Protein AF-A0A6F9AD79-F1 (afdb_monomer_lite)

Structure (mmCIF, N/CA/C/O backbone):
data_AF-A0A6F9AD79-F1
#
_entry.id   AF-A0A6F9AD79-F1
#
loop_
_atom_site.group_PDB
_atom_site.id
_atom_site.type_symbol
_atom_site.label_atom_id
_atom_site.label_alt_id
_atom_site.label_comp_id
_atom_site.label_asym_id
_atom_site.label_entity_id
_atom_site.label_seq_id
_atom_site.pdbx_PDB_ins_code
_atom_site.Cartn_x
_atom_site.Cartn_y
_atom_site.Cartn_z
_atom_site.occupancy
_atom_site.B_iso_or_equiv
_atom_site.auth_seq_id
_atom_site.auth_comp_id
_atom_site.auth_asym_id
_atom_site.auth_atom_id
_atom_sit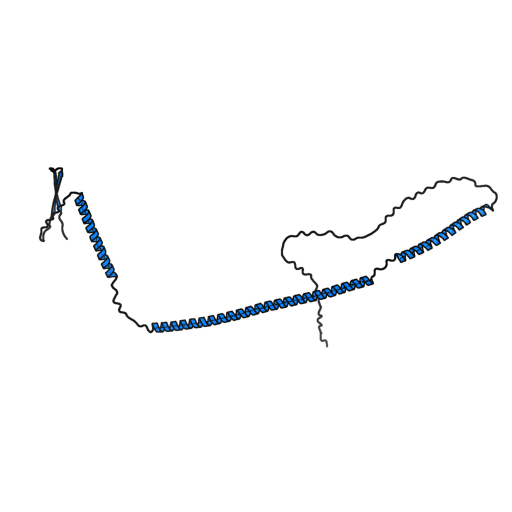e.pdbx_PDB_model_num
ATOM 1 N N . MET A 1 1 ? -39.766 -4.642 -48.493 1.00 48.41 1 MET A N 1
ATOM 2 C CA . MET A 1 1 ? -38.335 -4.419 -48.792 1.00 48.41 1 MET A CA 1
ATOM 3 C C . MET A 1 1 ? -37.871 -3.183 -48.039 1.00 48.41 1 MET A C 1
ATOM 5 O O . MET A 1 1 ? -38.679 -2.282 -47.878 1.00 48.41 1 MET A O 1
ATOM 9 N N . ALA A 1 2 ? -36.601 -3.185 -47.617 1.00 43.50 2 ALA A N 1
ATOM 10 C CA . ALA A 1 2 ? -35.871 -2.170 -46.842 1.00 43.50 2 ALA A CA 1
ATOM 11 C C . ALA A 1 2 ? -36.015 -2.234 -45.305 1.00 43.50 2 ALA A C 1
ATOM 13 O O . ALA A 1 2 ? -36.714 -1.447 -44.677 1.00 43.50 2 ALA A O 1
ATOM 14 N N . SER A 1 3 ? -35.269 -3.167 -44.706 1.00 41.94 3 SER A N 1
ATOM 15 C CA . SER A 1 3 ? -34.904 -3.169 -43.286 1.00 41.94 3 SER A CA 1
ATOM 16 C C . SER A 1 3 ? -33.674 -2.275 -43.093 1.00 41.94 3 SER A C 1
ATOM 18 O O . SER A 1 3 ? -32.632 -2.516 -43.701 1.00 41.94 3 SER A O 1
ATOM 20 N N . THR A 1 4 ? -33.772 -1.243 -42.259 1.00 49.06 4 THR A N 1
ATOM 21 C CA . THR A 1 4 ? -32.660 -0.342 -41.928 1.00 49.06 4 THR A CA 1
ATOM 22 C C . THR A 1 4 ? -31.778 -0.965 -40.844 1.00 49.06 4 THR A C 1
ATOM 24 O O . THR A 1 4 ? -32.112 -0.914 -39.660 1.00 49.06 4 THR A O 1
ATOM 27 N N . PHE A 1 5 ? -30.644 -1.551 -41.233 1.00 43.44 5 PHE A N 1
ATOM 28 C CA . PHE A 1 5 ? -29.573 -1.928 -40.308 1.00 43.44 5 PHE A CA 1
ATOM 29 C C . PHE A 1 5 ? -28.669 -0.715 -40.056 1.00 43.44 5 PHE A C 1
ATOM 31 O O . PHE A 1 5 ? -27.934 -0.279 -40.938 1.00 43.44 5 PHE A O 1
ATOM 38 N N . SER A 1 6 ? -28.734 -0.161 -38.844 1.00 45.03 6 SER A N 1
ATOM 39 C CA . SER A 1 6 ? -27.817 0.877 -38.368 1.00 45.03 6 SER A CA 1
ATOM 40 C C . SER A 1 6 ? -26.595 0.213 -37.730 1.00 45.03 6 SER A C 1
ATOM 42 O O . SER A 1 6 ? -26.685 -0.374 -36.651 1.00 45.03 6 SER A O 1
ATOM 44 N N . LEU A 1 7 ? -25.452 0.267 -38.416 1.00 42.72 7 LEU A N 1
ATOM 45 C CA . LEU A 1 7 ? -24.164 -0.170 -37.881 1.00 42.72 7 LEU A CA 1
ATOM 46 C C . LEU A 1 7 ? -23.561 0.966 -37.051 1.00 42.72 7 LEU A C 1
ATOM 48 O O . LEU A 1 7 ? -23.076 1.968 -37.571 1.00 42.72 7 LEU A O 1
ATOM 52 N N . ARG A 1 8 ? -23.597 0.798 -35.730 1.00 40.56 8 ARG A N 1
ATOM 53 C CA . ARG A 1 8 ? -22.952 1.685 -34.761 1.00 40.56 8 ARG A CA 1
ATOM 54 C C . ARG A 1 8 ? -21.439 1.452 -34.807 1.00 40.56 8 ARG A C 1
ATOM 56 O O . ARG A 1 8 ? -20.938 0.487 -34.239 1.00 40.56 8 ARG A O 1
ATOM 63 N N . SER A 1 9 ? -20.709 2.328 -35.492 1.00 41.72 9 SER A N 1
ATOM 64 C CA . SER A 1 9 ? -19.244 2.327 -35.519 1.00 41.72 9 SER A CA 1
ATOM 65 C C . SER A 1 9 ? -18.678 2.623 -34.124 1.00 41.72 9 SER A C 1
ATOM 67 O O . SER A 1 9 ? -18.858 3.722 -33.593 1.00 41.72 9 SER A O 1
ATOM 69 N N . TYR A 1 10 ? -17.973 1.661 -33.530 1.00 40.00 10 TYR A N 1
ATOM 70 C CA . TYR A 1 10 ? -17.146 1.887 -32.346 1.00 40.00 10 TYR A CA 1
ATOM 71 C C . TYR A 1 10 ? -15.846 2.577 -32.780 1.00 40.00 10 TYR A C 1
ATOM 73 O O . TYR A 1 10 ? -14.944 1.949 -33.328 1.00 40.00 10 TYR A O 1
ATOM 81 N N . SER A 1 11 ? -15.749 3.887 -32.548 1.00 40.22 11 SER A N 1
ATOM 82 C CA . SER A 1 11 ? -14.485 4.615 -32.662 1.00 40.22 11 SER A CA 1
ATOM 83 C C . SER A 1 11 ? -13.632 4.292 -31.435 1.00 40.22 11 SER A C 1
ATOM 85 O O . SER A 1 11 ? -13.901 4.786 -30.340 1.00 40.22 11 SER A O 1
ATOM 87 N N . VAL A 1 12 ? -12.594 3.475 -31.611 1.00 42.59 12 VAL A N 1
ATOM 88 C CA . VAL A 1 12 ? -11.545 3.268 -30.606 1.00 42.59 12 VAL A CA 1
ATOM 89 C C . VAL A 1 12 ? -10.750 4.571 -30.495 1.00 42.59 12 VAL A C 1
ATOM 91 O O . VAL A 1 12 ? -9.946 4.898 -31.362 1.00 42.59 12 VAL A O 1
ATOM 94 N N . ARG A 1 13 ? -11.022 5.369 -29.458 1.00 43.34 13 ARG A N 1
ATOM 95 C CA . ARG A 1 13 ? -10.165 6.501 -29.087 1.00 43.34 13 ARG A CA 1
ATOM 96 C C . ARG A 1 13 ? -8.962 5.964 -28.319 1.00 43.34 13 ARG A C 1
ATOM 98 O O . ARG A 1 13 ? -9.119 5.316 -27.289 1.00 43.34 13 ARG A O 1
ATOM 105 N N . HIS A 1 14 ? -7.772 6.252 -28.830 1.00 43.19 14 HIS A N 1
ATOM 106 C CA . HIS A 1 14 ? -6.501 6.046 -28.143 1.00 43.19 14 HIS A CA 1
ATOM 107 C C . HIS A 1 14 ? -6.461 6.859 -26.833 1.00 43.19 14 HIS A C 1
ATOM 109 O O . HIS A 1 14 ? -6.887 8.018 -26.842 1.00 43.19 14 HIS A O 1
ATOM 115 N N . PRO A 1 15 ? -5.938 6.321 -25.718 1.00 43.50 15 PRO A N 1
ATOM 116 C CA . PRO A 1 15 ? -5.631 7.140 -24.556 1.00 43.50 15 PRO A CA 1
ATOM 117 C C . PRO A 1 15 ? -4.367 7.966 -24.830 1.00 43.50 15 PRO A C 1
ATOM 119 O O . PRO A 1 15 ? -3.263 7.434 -24.952 1.00 43.50 15 PRO A O 1
ATOM 122 N N . SER A 1 16 ? -4.544 9.283 -24.931 1.00 36.66 16 SER A N 1
ATOM 123 C CA . SER A 1 16 ? -3.459 10.263 -24.893 1.00 36.66 16 SER A CA 1
ATOM 124 C C . SER A 1 16 ? -2.748 10.198 -23.541 1.00 36.66 16 SER A C 1
ATOM 126 O O . SER A 1 16 ? -3.375 10.326 -22.490 1.00 36.66 16 SER A O 1
ATOM 128 N N . PHE A 1 17 ? -1.430 10.019 -23.571 1.00 39.62 17 PHE A N 1
ATOM 129 C CA . PHE A 1 17 ? -0.568 10.085 -22.395 1.00 39.62 17 PHE A CA 1
ATOM 130 C C . PHE A 1 17 ? -0.403 11.557 -21.983 1.00 39.62 17 PHE A C 1
ATOM 132 O O . PHE A 1 17 ? 0.465 12.265 -22.488 1.00 39.62 17 PHE A O 1
ATOM 139 N N . SER A 1 18 ? -1.261 12.038 -21.085 1.00 39.53 18 SER A N 1
ATOM 140 C CA . SER A 1 18 ? -1.039 13.308 -20.390 1.00 39.53 18 SER A CA 1
ATOM 141 C C . SER A 1 18 ? -0.167 13.046 -19.166 1.00 39.53 18 SER A C 1
ATOM 143 O O . SER A 1 18 ? -0.555 12.323 -18.251 1.00 39.53 18 SER A O 1
ATOM 145 N N . SER A 1 19 ? 1.025 13.636 -19.153 1.00 40.22 19 SER A N 1
ATOM 146 C CA . SER A 1 19 ? 1.940 13.651 -18.015 1.00 40.22 19 SER A CA 1
ATOM 147 C C . SER A 1 19 ? 1.293 14.358 -16.817 1.00 40.22 19 SER A C 1
ATOM 149 O O . SER A 1 19 ? 1.270 15.588 -16.758 1.00 40.22 19 SER A O 1
ATOM 151 N N . MET A 1 20 ? 0.768 13.596 -15.854 1.00 38.06 20 MET A N 1
ATOM 152 C CA . MET A 1 20 ? 0.421 14.133 -14.539 1.00 38.06 20 MET A CA 1
ATOM 153 C C . MET A 1 20 ? 1.690 14.278 -13.702 1.00 38.06 20 MET A C 1
ATOM 155 O O . MET A 1 20 ? 2.257 13.306 -13.206 1.00 38.06 20 MET A O 1
ATOM 159 N N . SER A 1 21 ? 2.129 15.520 -13.540 1.00 36.41 21 SER A N 1
ATOM 160 C CA . SER A 1 21 ? 3.167 15.898 -12.589 1.00 36.41 21 SER A CA 1
ATOM 161 C C . SER A 1 21 ? 2.590 15.867 -11.173 1.00 36.41 21 SER A C 1
ATOM 163 O O . SER A 1 21 ? 1.855 16.767 -10.771 1.00 36.41 21 SER A O 1
ATOM 165 N N . LEU A 1 22 ? 2.943 14.843 -10.399 1.00 41.47 22 LEU A N 1
ATOM 166 C CA . LEU A 1 22 ? 2.788 14.848 -8.946 1.00 41.47 22 LEU A CA 1
ATOM 167 C C . LEU A 1 22 ? 3.850 15.785 -8.360 1.00 41.47 22 LEU A C 1
ATOM 169 O O . LEU A 1 22 ? 5.032 15.442 -8.335 1.00 41.47 22 LEU A O 1
ATOM 173 N N . ARG A 1 23 ? 3.452 16.968 -7.879 1.00 40.84 23 ARG A N 1
ATOM 174 C CA . ARG A 1 23 ? 4.313 17.775 -7.005 1.00 40.84 23 ARG A CA 1
ATOM 175 C C . ARG A 1 23 ? 3.695 17.868 -5.622 1.00 40.84 23 ARG A C 1
ATOM 177 O O . ARG A 1 23 ? 2.705 18.555 -5.399 1.00 40.84 23 ARG A O 1
ATOM 184 N N . ASN A 1 24 ? 4.334 17.129 -4.727 1.00 38.19 24 ASN A N 1
ATOM 185 C CA . ASN A 1 24 ? 4.092 17.098 -3.302 1.00 38.19 24 ASN A CA 1
ATOM 186 C C . ASN A 1 24 ? 4.501 18.432 -2.652 1.00 38.19 24 ASN A C 1
ATOM 188 O O . ASN A 1 24 ? 5.480 19.067 -3.057 1.00 38.19 24 ASN A O 1
ATOM 192 N N . SER A 1 25 ? 3.736 18.828 -1.640 1.00 40.81 25 SER A N 1
ATOM 193 C CA . SER A 1 25 ? 4.007 19.952 -0.749 1.00 40.81 25 SER A CA 1
ATOM 194 C C . SER A 1 25 ? 5.012 19.530 0.322 1.00 40.81 25 SER A C 1
ATOM 196 O O . SER A 1 25 ? 4.741 18.590 1.060 1.00 40.81 25 SER A O 1
ATOM 198 N N . SER A 1 26 ? 6.147 20.225 0.416 1.00 38.84 26 SER A N 1
ATOM 199 C CA . SER A 1 26 ? 6.874 20.485 1.671 1.00 38.84 26 SER A CA 1
ATOM 200 C C . SER A 1 26 ? 8.093 21.357 1.370 1.00 38.84 26 SER A C 1
ATOM 202 O O . SER A 1 26 ? 8.806 21.117 0.397 1.00 38.84 26 SER A O 1
ATOM 204 N N . GLY A 1 27 ? 8.283 22.405 2.169 1.00 38.81 27 GLY A N 1
ATOM 205 C CA . GLY A 1 27 ? 9.193 23.508 1.888 1.00 38.81 27 GLY A CA 1
ATOM 206 C C . GLY A 1 27 ? 10.692 23.274 2.118 1.00 38.81 27 GLY A C 1
ATOM 207 O O . GLY A 1 27 ? 11.206 22.161 2.181 1.00 38.81 27 GLY A O 1
ATOM 208 N N . SER A 1 28 ? 11.354 24.417 2.293 1.00 37.53 28 SER A N 1
ATOM 209 C CA . SER A 1 28 ? 12.791 24.682 2.424 1.00 37.53 28 SER A CA 1
ATOM 210 C C . SER A 1 28 ? 13.525 24.982 1.112 1.00 37.53 28 SER A C 1
ATOM 212 O O . SER A 1 28 ? 13.362 24.332 0.081 1.00 37.53 28 SER A O 1
ATOM 214 N N . GLY A 1 29 ? 14.252 26.099 1.159 1.00 42.56 29 GLY A N 1
ATOM 215 C CA . GLY A 1 29 ? 14.839 26.778 0.019 1.00 42.56 29 GLY A CA 1
ATOM 216 C C . GLY A 1 29 ? 16.046 26.063 -0.573 1.00 42.56 29 GLY A C 1
ATOM 217 O O . GLY A 1 29 ? 16.810 25.387 0.103 1.00 42.56 29 GLY A O 1
ATOM 218 N N . GLY A 1 30 ? 16.241 26.289 -1.867 1.00 37.31 30 GLY A N 1
ATOM 219 C CA . GLY A 1 30 ? 17.378 25.785 -2.617 1.00 37.31 30 GLY A CA 1
ATOM 220 C C . GLY A 1 30 ? 17.516 26.565 -3.915 1.00 37.31 30 GLY A C 1
ATOM 221 O O . GLY A 1 30 ? 16.659 26.509 -4.790 1.00 37.31 30 GLY A O 1
ATOM 222 N N . ARG A 1 31 ? 18.591 27.345 -3.998 1.00 45.22 31 ARG A N 1
ATOM 223 C CA . ARG A 1 31 ? 18.969 28.237 -5.100 1.00 45.22 31 ARG A CA 1
ATOM 224 C C . ARG A 1 31 ? 19.054 27.446 -6.412 1.00 45.22 31 ARG A C 1
ATOM 226 O O . ARG A 1 31 ? 19.894 26.560 -6.530 1.00 45.22 31 ARG A O 1
ATOM 233 N N . SER A 1 32 ? 18.240 27.791 -7.410 1.00 38.09 32 SER A N 1
ATOM 234 C CA . SER A 1 32 ? 18.375 27.243 -8.766 1.00 38.09 32 SER A CA 1
ATOM 235 C C . SER A 1 32 ? 19.216 28.170 -9.635 1.00 38.09 32 SER A C 1
ATOM 237 O O . SER A 1 32 ? 18.787 29.247 -10.042 1.00 38.09 32 SER A O 1
ATOM 239 N N . ARG A 1 33 ? 20.443 27.714 -9.896 1.00 50.09 33 ARG A N 1
ATOM 240 C CA . ARG A 1 33 ? 21.285 28.129 -11.016 1.00 50.09 33 ARG A CA 1
ATOM 241 C C . ARG A 1 33 ? 20.780 27.419 -12.272 1.00 50.09 33 ARG A C 1
ATOM 243 O O . ARG A 1 33 ? 20.669 26.197 -12.285 1.00 50.09 33 ARG A O 1
ATOM 250 N N . SER A 1 34 ? 20.546 28.172 -13.334 1.00 40.88 34 SER A N 1
ATOM 251 C CA . SER A 1 34 ? 20.339 27.656 -14.690 1.00 40.88 34 SER A CA 1
ATOM 252 C C . SER A 1 34 ? 20.526 28.809 -15.670 1.00 40.88 34 SER A C 1
ATOM 254 O O . SER A 1 34 ? 20.084 29.906 -15.363 1.00 40.88 34 SER A O 1
ATOM 256 N N . LYS A 1 35 ? 21.121 28.687 -16.854 1.00 38.06 35 LYS A N 1
ATOM 257 C CA . LYS A 1 35 ? 21.797 27.613 -17.599 1.00 38.06 35 LYS A CA 1
ATOM 258 C C . LYS A 1 35 ? 22.491 28.364 -18.752 1.00 38.06 35 LYS A C 1
ATOM 260 O O . LYS A 1 35 ? 21.851 29.214 -19.362 1.00 38.06 35 LYS A O 1
ATOM 265 N N . ALA A 1 36 ? 23.757 28.081 -19.049 1.00 41.28 36 ALA A N 1
ATOM 266 C CA . ALA A 1 36 ? 24.389 28.544 -20.288 1.00 41.28 36 ALA A CA 1
ATOM 267 C C . ALA A 1 36 ? 24.077 27.535 -21.410 1.00 41.28 36 ALA A C 1
ATOM 269 O O . ALA A 1 36 ? 24.162 26.330 -21.147 1.00 41.28 36 ALA A O 1
ATOM 270 N N . PRO A 1 37 ? 23.696 27.964 -22.625 1.00 51.44 37 PRO A N 1
ATOM 271 C CA . PRO A 1 37 ? 23.530 27.046 -23.739 1.00 51.44 37 PRO A CA 1
ATOM 272 C C . PRO A 1 37 ? 24.888 26.619 -24.307 1.00 51.44 37 PRO A C 1
ATOM 274 O O . PRO A 1 37 ? 25.821 27.408 -24.445 1.00 51.44 37 PRO A O 1
ATOM 277 N N . VAL A 1 38 ? 24.952 25.328 -24.611 1.00 43.00 38 VAL A N 1
ATOM 278 C CA . VAL A 1 38 ? 26.052 24.610 -25.250 1.00 43.00 38 VAL A CA 1
ATOM 279 C C . VAL A 1 38 ? 26.169 24.976 -26.733 1.00 43.00 38 VAL A C 1
ATOM 281 O O . VAL A 1 38 ? 25.175 25.220 -27.416 1.00 43.00 38 VAL A O 1
ATOM 284 N N . SER A 1 39 ? 27.410 25.017 -27.205 1.00 35.41 39 SER A N 1
ATOM 285 C CA . SER A 1 39 ? 27.850 25.331 -28.561 1.00 35.41 39 SER A CA 1
ATOM 286 C C . SER A 1 39 ? 27.406 24.296 -29.601 1.00 35.41 39 SER A C 1
ATOM 288 O O . SER A 1 39 ? 27.477 23.091 -29.372 1.00 35.41 39 SER A O 1
ATOM 290 N N . SER A 1 40 ? 27.040 24.773 -30.794 1.00 40.56 40 SER A N 1
ATOM 291 C CA . SER A 1 40 ? 27.095 23.982 -32.026 1.00 40.56 40 SER A CA 1
ATOM 292 C C . SER A 1 40 ? 28.364 24.365 -32.789 1.00 40.56 40 SER A C 1
ATOM 294 O O . SER A 1 40 ? 28.579 25.518 -33.158 1.00 40.56 40 SER A O 1
ATOM 296 N N . LEU A 1 41 ? 29.249 23.384 -32.964 1.00 39.22 41 LEU A N 1
ATOM 297 C CA . LEU A 1 41 ? 30.418 23.469 -33.829 1.00 39.22 41 LEU A CA 1
ATOM 298 C C . LEU A 1 41 ? 29.948 23.492 -35.286 1.00 39.22 41 LEU A C 1
ATOM 300 O O . LEU A 1 41 ? 29.386 22.517 -35.771 1.00 39.22 41 LEU A O 1
ATOM 304 N N . SER A 1 42 ? 30.198 24.597 -35.982 1.00 35.19 42 SER A N 1
ATOM 305 C CA . SER A 1 42 ? 30.174 24.658 -37.443 1.00 35.19 42 SER A CA 1
ATOM 306 C C . SER A 1 42 ? 31.553 25.107 -37.902 1.00 35.19 42 SER A C 1
ATOM 308 O O . SER A 1 42 ? 31.905 26.281 -37.845 1.00 35.19 42 SER A O 1
ATOM 310 N N . SER A 1 43 ? 32.363 24.137 -38.305 1.00 42.53 43 SER A N 1
ATOM 311 C CA . SER A 1 43 ? 33.625 24.336 -39.007 1.00 42.53 43 SER A CA 1
ATOM 312 C C . SER A 1 43 ? 33.327 24.795 -40.435 1.00 42.53 43 SER A C 1
ATOM 314 O O . SER A 1 43 ? 33.106 23.970 -41.318 1.00 42.53 43 SER A O 1
ATOM 316 N N . ALA A 1 44 ? 33.301 26.109 -40.655 1.00 39.97 44 ALA A N 1
ATOM 317 C CA . ALA A 1 44 ? 33.300 26.708 -41.984 1.00 39.97 44 ALA A CA 1
ATOM 318 C C . ALA A 1 44 ? 34.637 27.432 -42.187 1.00 39.97 44 ALA A C 1
ATOM 320 O O . ALA A 1 44 ? 34.848 28.551 -41.725 1.00 39.97 44 ALA A O 1
ATOM 321 N N . SER A 1 45 ? 35.577 26.748 -42.832 1.00 41.59 45 SER A N 1
ATOM 322 C CA . SER A 1 45 ? 36.872 27.297 -43.223 1.00 41.59 45 SER A CA 1
ATOM 323 C C . SER A 1 45 ? 36.696 28.204 -44.444 1.00 41.59 45 SER A C 1
ATOM 325 O O . SER A 1 45 ? 36.701 27.727 -45.576 1.00 41.59 45 SER A O 1
ATOM 327 N N . THR A 1 46 ? 36.544 29.514 -44.245 1.00 40.56 46 THR A N 1
ATOM 328 C CA . THR A 1 46 ? 36.678 30.497 -45.331 1.00 40.56 46 THR A CA 1
ATOM 329 C C . THR A 1 46 ? 38.149 30.880 -45.470 1.00 40.56 46 THR A C 1
ATOM 331 O O . THR A 1 46 ? 38.673 31.690 -44.706 1.00 40.56 46 THR A O 1
ATOM 334 N N . LEU A 1 47 ? 38.833 30.250 -46.425 1.00 40.75 47 LEU A N 1
ATOM 335 C CA . LEU A 1 47 ? 40.199 30.581 -46.822 1.00 40.75 47 LEU A CA 1
ATOM 336 C C . LEU A 1 47 ? 40.188 31.873 -47.654 1.00 40.75 47 LEU A C 1
ATOM 338 O O . LEU A 1 47 ? 39.879 31.855 -48.844 1.00 40.75 47 LEU A O 1
ATOM 342 N N . SER A 1 48 ? 40.536 32.993 -47.027 1.00 34.16 48 SER A N 1
ATOM 343 C CA . SER A 1 48 ? 40.795 34.265 -47.708 1.00 34.16 48 SER A CA 1
ATOM 344 C C . SER A 1 48 ? 42.244 34.285 -48.203 1.00 34.16 48 SER A C 1
ATOM 346 O O . SER A 1 48 ? 43.158 34.618 -47.454 1.00 34.16 48 SER A O 1
ATOM 348 N N . LEU A 1 49 ? 42.462 33.895 -49.462 1.00 41.12 49 LEU A N 1
ATOM 349 C CA . LEU A 1 49 ? 43.748 34.033 -50.151 1.00 41.12 49 LEU A CA 1
ATOM 350 C C . LEU A 1 49 ? 43.924 35.472 -50.652 1.00 41.12 49 LEU A C 1
ATOM 352 O O . LEU A 1 49 ? 43.186 35.960 -51.507 1.00 41.12 49 LEU A O 1
ATOM 356 N N . THR A 1 50 ? 44.938 36.131 -50.105 1.00 38.22 50 THR A N 1
ATOM 357 C CA . THR A 1 50 ? 45.516 37.397 -50.549 1.00 38.22 50 THR A CA 1
ATOM 358 C C . THR A 1 50 ? 46.015 37.291 -51.996 1.00 38.22 50 THR A C 1
ATOM 360 O O . THR A 1 50 ? 46.843 36.445 -52.328 1.00 38.22 50 THR A O 1
ATOM 363 N N . ARG A 1 51 ? 45.516 38.166 -52.879 1.00 38.88 51 ARG A N 1
ATOM 364 C CA . ARG A 1 51 ? 46.050 38.372 -54.235 1.00 38.88 51 ARG A CA 1
ATOM 365 C C . ARG A 1 51 ? 47.058 39.517 -54.203 1.00 38.88 51 ARG A C 1
ATOM 367 O O . ARG A 1 51 ? 46.674 40.670 -54.034 1.00 38.88 51 ARG A O 1
ATOM 374 N N . SER A 1 52 ? 48.332 39.183 -54.376 1.00 39.66 52 SER A N 1
ATOM 375 C CA . SER A 1 52 ? 49.431 40.139 -54.509 1.00 39.66 52 SER A CA 1
ATOM 376 C C . SER A 1 52 ? 49.710 40.474 -55.978 1.00 39.66 52 SER A C 1
ATOM 378 O O . SER A 1 52 ? 49.902 39.582 -56.796 1.00 39.66 52 SER A O 1
ATOM 380 N N . LEU A 1 53 ? 49.728 41.783 -56.248 1.00 39.38 53 LEU A N 1
ATOM 381 C CA . LEU A 1 53 ? 50.650 42.560 -57.091 1.00 39.38 53 LEU A CA 1
ATOM 382 C C . LEU A 1 53 ? 51.014 42.024 -58.492 1.00 39.38 53 LEU A C 1
ATOM 384 O O . LEU A 1 53 ? 51.885 41.175 -58.657 1.00 39.38 53 LEU A O 1
ATOM 388 N N . SER A 1 54 ? 50.442 42.669 -59.513 1.00 34.97 54 SER A N 1
ATOM 389 C CA . SER A 1 54 ? 51.010 42.728 -60.862 1.00 34.97 54 SER A CA 1
ATOM 390 C C . SER A 1 54 ? 51.993 43.904 -60.926 1.00 34.97 54 SER A C 1
ATOM 392 O O . SER A 1 54 ? 51.590 45.064 -60.875 1.00 34.97 54 SER A O 1
ATOM 394 N N . VAL A 1 55 ? 53.287 43.588 -60.985 1.00 44.50 55 VAL A N 1
ATOM 395 C CA . VAL A 1 55 ? 54.374 44.512 -61.327 1.00 44.50 55 VAL A CA 1
ATOM 396 C C . VAL A 1 55 ? 54.689 44.276 -62.802 1.00 44.50 55 VAL A C 1
ATOM 398 O O . VAL A 1 55 ? 55.327 43.288 -63.156 1.00 44.50 55 VAL A O 1
ATOM 401 N N . GLY A 1 56 ? 54.189 45.150 -63.673 1.00 38.28 56 GLY A N 1
ATOM 402 C CA . GLY A 1 56 ? 54.578 45.201 -65.080 1.00 38.28 56 GLY A CA 1
ATOM 403 C C . GLY A 1 56 ? 55.777 46.128 -65.238 1.00 38.28 56 GLY A C 1
ATOM 404 O O . GLY A 1 56 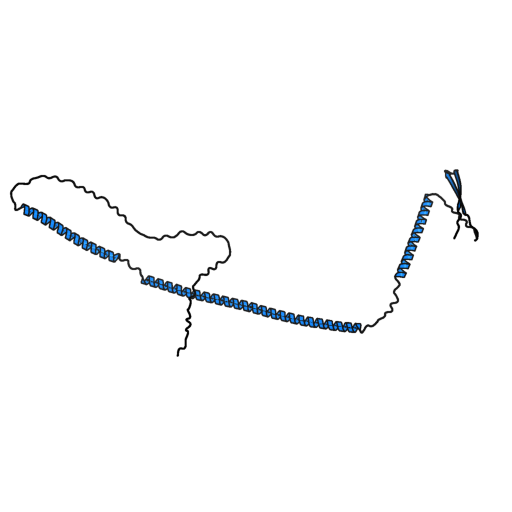? 55.602 47.339 -65.311 1.00 38.28 56 GLY A O 1
ATOM 405 N N . ASN A 1 57 ? 56.980 45.554 -65.257 1.00 40.88 57 ASN A N 1
ATOM 406 C CA . ASN A 1 57 ? 58.242 46.253 -65.491 1.00 40.88 57 ASN A CA 1
ATOM 407 C C . ASN A 1 57 ? 58.926 45.641 -66.725 1.00 40.88 57 ASN A C 1
ATOM 409 O O . ASN A 1 57 ? 59.169 44.437 -66.759 1.00 40.88 57 ASN A O 1
ATOM 413 N N . GLY A 1 58 ? 59.246 46.475 -67.714 1.00 40.75 58 GLY A N 1
ATOM 414 C CA . GLY A 1 58 ? 60.000 46.134 -68.929 1.00 40.75 58 GLY A CA 1
ATOM 415 C C . GLY A 1 58 ? 59.732 47.207 -69.985 1.00 40.75 58 GLY A C 1
ATOM 416 O O . GLY A 1 58 ? 58.741 47.132 -70.695 1.00 40.75 58 GLY A O 1
ATOM 417 N N . LEU A 1 59 ? 60.380 48.374 -69.951 1.00 41.44 59 LEU A N 1
ATOM 418 C CA . LEU A 1 59 ? 61.787 48.655 -70.277 1.00 41.44 59 LEU A CA 1
ATOM 419 C C . LEU A 1 59 ? 62.210 48.161 -71.675 1.00 41.44 59 LEU A C 1
ATOM 421 O O . LEU A 1 59 ? 62.738 47.070 -71.836 1.00 41.44 59 LEU A O 1
ATOM 425 N N . ASN A 1 60 ? 61.966 49.031 -72.658 1.00 44.38 60 ASN A N 1
ATOM 426 C CA . ASN A 1 60 ? 62.914 49.574 -73.639 1.00 44.38 60 ASN A CA 1
ATOM 427 C C . ASN A 1 60 ? 64.087 48.690 -74.103 1.00 44.38 60 ASN A C 1
ATOM 429 O O . ASN A 1 60 ? 65.092 48.575 -73.405 1.00 44.38 60 ASN A O 1
ATOM 433 N N . VAL A 1 61 ? 64.051 48.292 -75.379 1.00 41.88 61 VAL A N 1
ATOM 434 C CA . VAL A 1 61 ? 65.251 48.233 -76.228 1.00 41.88 61 VAL A CA 1
ATOM 435 C C . VAL A 1 61 ? 65.000 49.058 -77.492 1.00 41.88 61 VAL A C 1
ATOM 437 O O . VAL A 1 61 ? 64.243 48.696 -78.387 1.00 41.88 61 VAL A O 1
ATOM 440 N N . LEU A 1 62 ? 65.643 50.221 -77.475 1.00 39.28 62 LEU A N 1
ATOM 441 C CA . LEU A 1 62 ? 66.050 51.080 -78.579 1.00 39.28 62 LEU A CA 1
ATOM 442 C C . LEU A 1 62 ? 66.892 50.286 -79.597 1.00 39.28 62 LEU A C 1
ATOM 444 O O . LEU A 1 62 ? 67.784 49.546 -79.191 1.00 39.28 62 LEU A O 1
ATOM 448 N N . GLY A 1 63 ? 66.670 50.480 -80.900 1.00 40.06 63 GLY A N 1
ATOM 449 C CA . GLY A 1 63 ? 67.491 49.834 -81.930 1.00 40.06 63 GLY A CA 1
ATOM 450 C C . GLY A 1 63 ? 67.110 50.189 -83.364 1.00 40.06 63 GLY A C 1
ATOM 451 O O . GLY A 1 63 ? 66.639 49.349 -84.117 1.00 40.06 63 GLY A O 1
ATOM 452 N N . THR A 1 64 ? 67.315 51.450 -83.730 1.00 41.62 64 THR A N 1
ATOM 453 C CA . THR A 1 64 ? 67.571 51.916 -85.102 1.00 41.62 64 THR A CA 1
ATOM 454 C C . THR A 1 64 ? 68.403 50.930 -85.937 1.00 41.62 64 THR A C 1
ATOM 456 O O . THR A 1 64 ? 69.516 50.627 -85.519 1.00 41.62 64 THR A O 1
ATOM 459 N N . LEU A 1 65 ? 67.942 50.532 -87.132 1.00 39.84 65 LEU A N 1
ATOM 460 C CA . LEU A 1 65 ? 68.655 50.753 -88.406 1.00 39.84 65 LEU A CA 1
ATOM 461 C C . LEU A 1 65 ? 67.907 50.145 -89.613 1.00 39.84 65 LEU A C 1
ATOM 463 O O . LEU A 1 65 ? 67.592 48.963 -89.647 1.00 39.84 65 LEU A O 1
ATOM 467 N N . SER A 1 66 ? 67.757 50.985 -90.634 1.00 43.75 66 SER A N 1
ATOM 468 C CA . SER A 1 66 ? 67.984 50.653 -92.044 1.00 43.75 66 SER A CA 1
ATOM 469 C C . SER A 1 66 ? 67.070 49.638 -92.727 1.00 43.75 66 SER A C 1
ATOM 471 O O . SER A 1 66 ? 67.367 48.458 -92.882 1.00 43.75 66 SER A O 1
ATOM 473 N N . SER A 1 67 ? 66.027 50.201 -93.332 1.00 43.81 67 SER A N 1
ATOM 474 C CA . SER A 1 67 ? 65.674 49.826 -94.697 1.00 43.81 67 SER A CA 1
ATOM 475 C C . SER A 1 67 ? 66.861 50.095 -95.641 1.00 43.81 67 SER A C 1
ATOM 477 O O . SER A 1 67 ? 67.549 51.105 -95.488 1.00 43.81 67 SER A O 1
ATOM 479 N N . LEU A 1 68 ? 67.009 49.219 -96.640 1.00 42.66 68 LEU A N 1
ATOM 480 C CA . LEU A 1 68 ? 67.744 49.395 -97.900 1.00 42.66 68 LEU A CA 1
ATOM 481 C C . LEU A 1 68 ? 69.246 49.035 -97.922 1.00 42.66 68 LEU A C 1
ATOM 483 O O . LEU A 1 68 ? 70.117 49.864 -97.689 1.00 42.66 68 LEU A O 1
ATOM 487 N N . ASN A 1 69 ? 69.514 47.766 -98.258 1.00 43.31 69 ASN A N 1
ATOM 488 C CA . ASN A 1 69 ? 70.479 47.276 -99.264 1.00 43.31 69 ASN A CA 1
ATOM 489 C C . ASN A 1 69 ? 70.423 45.732 -99.187 1.00 43.31 69 ASN A C 1
ATOM 491 O O . ASN A 1 69 ? 70.791 45.152 -98.179 1.00 43.31 69 ASN A O 1
ATOM 495 N N . GLY A 1 70 ? 69.851 44.980 -100.127 1.00 50.81 70 GLY A N 1
ATOM 496 C CA . GLY A 1 70 ? 70.130 45.029 -101.555 1.00 50.81 70 GLY A CA 1
ATOM 497 C C . GLY A 1 70 ? 71.221 44.026 -101.954 1.00 50.81 70 GLY A C 1
ATOM 498 O O . GLY A 1 70 ? 72.140 44.447 -102.634 1.00 50.81 70 GLY A O 1
ATOM 499 N N . MET A 1 71 ? 71.166 42.754 -101.511 1.00 49.56 71 MET A N 1
ATOM 500 C CA . MET A 1 71 ? 71.840 41.601 -102.152 1.00 49.56 71 MET A CA 1
ATOM 501 C C . MET A 1 71 ? 71.463 40.274 -101.442 1.00 49.56 71 MET A C 1
ATOM 503 O O . MET A 1 71 ? 71.753 40.127 -100.260 1.00 49.56 71 MET A O 1
ATOM 507 N N . GLY A 1 72 ? 70.862 39.295 -102.141 1.00 49.53 72 GLY A N 1
ATOM 508 C CA . GLY A 1 72 ? 70.810 37.884 -101.686 1.00 49.53 72 GLY A CA 1
ATOM 509 C C . GLY A 1 72 ? 69.474 37.314 -101.161 1.00 49.53 72 GLY A C 1
ATOM 510 O O . GLY A 1 72 ? 69.449 36.690 -100.103 1.00 49.53 72 GLY A O 1
ATOM 511 N N . VAL A 1 73 ? 68.369 37.462 -101.903 1.00 55.06 73 VAL A N 1
ATOM 512 C CA . VAL A 1 73 ? 67.008 36.980 -101.545 1.00 55.06 73 VAL A CA 1
ATOM 513 C C . VAL A 1 73 ? 66.839 35.459 -101.754 1.00 55.06 73 VAL A C 1
ATOM 515 O O . VAL A 1 73 ? 66.046 35.001 -102.566 1.00 55.06 73 VAL A O 1
ATOM 518 N N . GLY A 1 74 ? 67.613 34.638 -101.045 1.00 54.88 74 GLY A N 1
ATOM 519 C CA . GLY A 1 74 ? 67.443 33.175 -101.093 1.00 54.88 74 GLY A CA 1
ATOM 520 C C . GLY A 1 74 ? 67.951 32.416 -99.868 1.00 54.88 74 GLY A C 1
ATOM 521 O O . GLY A 1 74 ? 67.441 31.342 -99.562 1.00 54.88 74 GLY A O 1
ATOM 522 N N . ALA A 1 75 ? 68.911 32.981 -99.127 1.00 56.91 75 ALA A N 1
ATOM 523 C CA . ALA A 1 75 ? 69.470 32.358 -97.924 1.00 56.91 75 ALA A CA 1
ATOM 524 C C . ALA A 1 75 ? 68.816 32.861 -96.620 1.00 56.91 75 ALA A C 1
ATOM 526 O O . ALA A 1 75 ? 68.599 32.066 -95.709 1.00 56.91 75 ALA A O 1
ATOM 527 N N . SER A 1 76 ? 68.429 34.142 -96.546 1.00 64.81 76 SER A N 1
ATOM 528 C CA . SER A 1 76 ? 67.839 34.762 -95.344 1.00 64.81 76 SER A CA 1
ATOM 529 C C . SER A 1 76 ? 66.416 34.284 -95.039 1.00 64.81 76 SER A C 1
ATOM 531 O O . SER A 1 76 ? 66.079 34.035 -93.883 1.00 64.81 76 SER A O 1
ATOM 533 N N . ASP A 1 77 ? 65.584 34.090 -96.065 1.00 68.88 77 ASP A N 1
ATOM 534 C CA . ASP A 1 77 ? 64.239 33.516 -95.904 1.00 68.88 77 ASP A CA 1
ATOM 535 C C . ASP A 1 77 ? 64.322 32.048 -95.477 1.00 68.88 77 ASP A C 1
ATOM 537 O O . ASP A 1 77 ? 63.522 31.573 -94.680 1.00 68.88 77 ASP A O 1
ATOM 541 N N . SER A 1 78 ? 65.347 31.324 -95.936 1.00 74.56 78 SER A N 1
ATOM 542 C CA . SER A 1 78 ? 65.587 29.951 -95.490 1.00 74.56 78 SER A CA 1
ATOM 543 C C . SER A 1 78 ? 66.001 29.892 -94.016 1.00 74.56 78 SER A C 1
ATOM 545 O O . SER A 1 78 ? 65.552 29.010 -93.289 1.00 74.56 78 SER A O 1
ATOM 547 N N . GLU A 1 79 ? 66.833 30.824 -93.553 1.00 79.81 79 GLU A N 1
ATOM 548 C CA . GLU A 1 79 ? 67.310 30.877 -92.167 1.00 79.81 79 GLU A CA 1
ATOM 549 C C . GLU A 1 79 ? 66.229 31.354 -91.185 1.00 79.81 79 GLU A C 1
ATOM 551 O O . GLU A 1 79 ? 66.053 30.763 -90.120 1.00 79.81 79 GLU A O 1
ATOM 556 N N . THR A 1 80 ? 65.426 32.345 -91.573 1.00 79.25 80 THR A N 1
ATOM 557 C CA . THR A 1 80 ? 64.253 32.779 -90.794 1.00 79.25 80 THR A CA 1
ATOM 558 C C . THR A 1 80 ? 63.179 31.690 -90.728 1.00 79.25 80 THR A C 1
ATOM 560 O O . THR A 1 80 ? 62.640 31.434 -89.651 1.00 79.25 80 THR A O 1
ATOM 563 N N . MET A 1 81 ? 62.924 30.967 -91.826 1.00 84.06 81 MET A N 1
ATOM 564 C CA . MET A 1 81 ? 62.017 29.813 -91.828 1.00 84.06 81 MET A CA 1
ATOM 565 C C . MET A 1 81 ? 62.538 28.649 -90.982 1.00 84.06 81 MET A C 1
ATOM 567 O O . MET A 1 81 ? 61.742 27.983 -90.324 1.00 84.06 81 MET A O 1
ATOM 571 N N . LYS A 1 82 ? 63.857 28.418 -90.940 1.00 85.94 82 LYS A N 1
ATOM 572 C CA . LYS A 1 82 ? 64.467 27.449 -90.015 1.00 85.94 82 LYS A CA 1
ATOM 573 C C . LYS A 1 82 ? 64.271 27.869 -88.561 1.00 85.94 82 LYS A C 1
ATOM 575 O O . LYS A 1 82 ? 63.775 27.065 -87.787 1.00 85.94 82 LYS A O 1
ATOM 580 N N . GLY A 1 83 ? 64.532 29.132 -88.216 1.00 88.00 83 GLY A N 1
ATOM 581 C CA . GLY A 1 83 ? 64.322 29.640 -86.856 1.00 88.00 83 GLY A CA 1
ATOM 582 C C . GLY A 1 83 ? 62.864 29.549 -86.387 1.00 88.00 83 GLY A C 1
ATOM 583 O O . GLY A 1 83 ? 62.604 29.183 -85.242 1.00 88.00 83 GLY A O 1
ATOM 584 N N . LEU A 1 84 ? 61.897 29.813 -87.271 1.00 88.44 84 LEU A N 1
ATOM 585 C CA . LEU A 1 84 ? 60.472 29.615 -86.980 1.00 88.44 84 LEU A CA 1
ATOM 586 C C . LEU A 1 84 ? 60.108 28.134 -86.830 1.00 88.44 84 LEU A C 1
ATOM 588 O O . LEU A 1 84 ? 59.312 27.781 -85.961 1.00 88.44 84 LEU A O 1
ATOM 592 N N . ASN A 1 85 ? 60.694 27.262 -87.648 1.00 88.56 85 ASN A N 1
ATOM 593 C CA . ASN A 1 85 ? 60.477 25.823 -87.551 1.00 88.56 85 ASN A CA 1
ATOM 594 C C . ASN A 1 85 ? 61.092 25.239 -86.266 1.00 88.56 85 ASN A C 1
ATOM 596 O O . ASN A 1 85 ? 60.470 24.408 -85.609 1.00 88.56 85 ASN A O 1
ATOM 600 N N . ASP A 1 86 ? 62.255 25.736 -85.842 1.00 89.94 86 ASP A N 1
ATOM 601 C CA . ASP A 1 86 ? 62.888 25.381 -84.568 1.00 89.94 86 ASP A CA 1
ATOM 602 C C . ASP A 1 86 ? 62.038 25.855 -83.379 1.00 89.94 86 ASP A C 1
ATOM 604 O O . ASP A 1 86 ? 61.837 25.121 -82.408 1.00 89.94 86 ASP A O 1
ATOM 608 N N . GLN A 1 87 ? 61.456 27.058 -83.464 1.00 92.94 87 GLN A N 1
ATOM 609 C CA . GLN A 1 87 ? 60.478 27.532 -82.482 1.00 92.94 87 GLN A CA 1
ATOM 610 C C . GLN A 1 87 ? 59.229 26.644 -82.454 1.00 92.94 87 GLN A C 1
ATOM 612 O O . GLN A 1 87 ? 58.799 26.250 -81.370 1.00 92.94 87 GLN A O 1
ATOM 617 N N . LEU A 1 88 ? 58.667 26.281 -83.612 1.00 93.75 88 LEU A N 1
ATOM 618 C CA . LEU A 1 88 ? 57.516 25.379 -83.700 1.00 93.75 88 LEU A CA 1
ATOM 619 C C . LEU A 1 88 ? 57.835 23.999 -83.108 1.00 93.75 88 LEU A C 1
ATOM 621 O O . LEU A 1 88 ? 57.020 23.461 -82.362 1.00 93.75 88 LEU A O 1
ATOM 625 N N . SER A 1 89 ? 59.025 23.456 -83.371 1.00 91.94 89 SER A N 1
ATOM 626 C CA . SER A 1 89 ? 59.491 22.199 -82.777 1.00 91.94 89 SER A CA 1
ATOM 627 C C . SER A 1 89 ? 59.547 22.293 -81.251 1.00 91.94 89 SER A C 1
ATOM 629 O O . SER A 1 89 ? 58.998 21.435 -80.561 1.00 91.94 89 SER A O 1
ATOM 631 N N . ASN A 1 90 ? 60.108 23.381 -80.712 1.00 95.19 90 ASN A N 1
ATOM 632 C CA . ASN A 1 90 ? 60.139 23.630 -79.269 1.00 95.19 90 ASN A CA 1
ATOM 633 C C . ASN A 1 90 ? 58.726 23.757 -78.666 1.00 95.19 90 ASN A C 1
ATOM 635 O O . ASN A 1 90 ? 58.466 23.225 -77.584 1.00 95.19 90 ASN A O 1
ATOM 639 N N . TYR A 1 91 ? 57.793 24.423 -79.358 1.00 96.50 91 TYR A N 1
ATOM 640 C CA . TYR A 1 91 ? 56.391 24.498 -78.934 1.00 96.50 91 TYR A CA 1
ATOM 641 C C . TYR A 1 91 ? 55.714 23.123 -78.950 1.00 96.50 91 TYR A C 1
ATOM 643 O O . TYR A 1 91 ? 55.033 22.778 -77.985 1.00 96.50 91 TYR A O 1
ATOM 651 N N . LEU A 1 92 ? 55.927 22.312 -79.989 1.00 95.75 92 LEU A N 1
ATOM 652 C CA . LEU A 1 92 ? 55.382 20.954 -80.083 1.00 95.75 92 LEU A CA 1
ATOM 653 C C . LEU A 1 92 ? 55.918 20.047 -78.970 1.00 95.75 92 LEU A C 1
ATOM 655 O O . LEU A 1 92 ? 55.146 19.311 -78.351 1.00 95.75 92 LEU A O 1
ATOM 659 N N . ASP A 1 93 ? 57.209 20.130 -78.653 1.00 95.94 93 ASP A N 1
ATOM 660 C CA . ASP A 1 93 ? 57.794 19.375 -77.544 1.00 95.94 93 ASP A CA 1
ATOM 661 C C . ASP A 1 93 ? 57.271 19.855 -76.187 1.00 95.94 93 ASP A C 1
ATOM 663 O O . ASP A 1 93 ? 57.002 19.038 -75.297 1.00 95.94 93 ASP A O 1
ATOM 667 N N . LYS A 1 94 ? 57.024 21.164 -76.037 1.00 96.69 94 LYS A N 1
ATOM 668 C CA . LYS A 1 94 ? 56.385 21.710 -74.839 1.00 96.69 94 LYS A CA 1
ATOM 669 C C . LYS A 1 94 ? 54.953 21.203 -74.687 1.00 96.69 94 LYS A C 1
ATOM 671 O O . LYS A 1 94 ? 54.611 20.758 -73.591 1.00 96.69 94 LYS A O 1
ATOM 676 N N . VAL A 1 95 ? 54.149 21.202 -75.750 1.00 97.19 95 VAL A N 1
ATOM 677 C CA . VAL A 1 95 ? 52.780 20.658 -75.745 1.00 97.19 95 VAL A CA 1
ATOM 678 C C . VAL A 1 95 ? 52.794 19.181 -75.362 1.00 97.19 95 VAL A C 1
ATOM 680 O O . VAL A 1 95 ? 52.137 18.814 -74.393 1.00 97.19 95 VAL A O 1
ATOM 683 N N . ARG A 1 96 ? 53.648 18.362 -75.990 1.00 96.44 96 ARG A N 1
ATOM 684 C CA . ARG A 1 96 ? 53.802 16.940 -75.631 1.00 96.44 96 ARG A CA 1
ATOM 685 C C . ARG A 1 96 ? 54.204 16.744 -74.169 1.00 96.44 96 ARG A C 1
ATOM 687 O O . ARG A 1 96 ? 53.753 15.804 -73.521 1.00 96.44 96 ARG A O 1
ATOM 694 N N . SER A 1 97 ? 55.076 17.600 -73.629 1.00 97.12 97 SER A N 1
ATOM 695 C CA 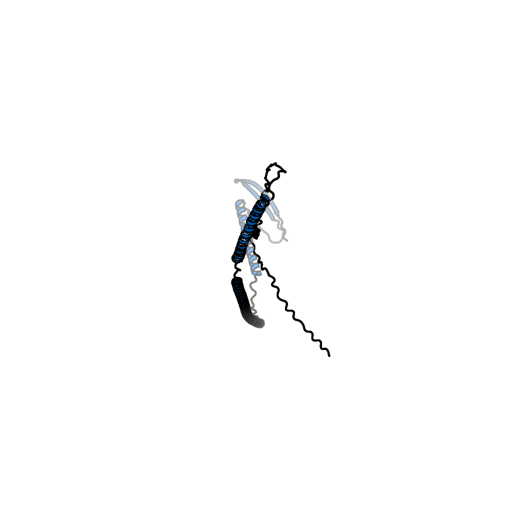. SER A 1 97 ? 55.461 17.533 -72.212 1.00 97.12 97 SER A CA 1
ATOM 696 C C . SER A 1 97 ? 54.299 17.880 -71.276 1.00 97.12 97 SER A C 1
ATOM 698 O O . SER A 1 97 ? 54.128 17.227 -70.246 1.00 97.12 97 SER A O 1
ATOM 700 N N . LEU A 1 98 ? 53.483 18.869 -71.654 1.00 96.69 98 LEU A N 1
ATOM 701 C CA . LEU A 1 98 ? 52.322 19.307 -70.888 1.00 96.69 98 LEU A CA 1
ATOM 702 C C . LEU A 1 98 ? 51.216 18.256 -70.919 1.00 96.69 98 LEU A C 1
ATOM 704 O O . LEU A 1 98 ? 50.690 17.934 -69.860 1.00 96.69 98 LEU A O 1
ATOM 708 N N . GLU A 1 99 ? 50.935 17.667 -72.081 1.00 96.88 99 GLU A N 1
ATOM 709 C CA . GLU A 1 99 ? 50.000 16.547 -72.238 1.00 96.88 99 GLU A CA 1
ATOM 710 C C . GLU A 1 99 ? 50.389 15.380 -71.326 1.00 96.88 99 GLU A C 1
ATOM 712 O O . GLU A 1 99 ? 49.587 14.967 -70.494 1.00 96.88 99 GLU A O 1
ATOM 717 N N . ARG A 1 100 ? 51.659 14.942 -71.350 1.00 97.06 100 ARG A N 1
ATOM 718 C CA . ARG A 1 100 ? 52.145 13.883 -70.443 1.00 97.06 100 ARG A CA 1
ATOM 719 C C . ARG A 1 100 ? 51.976 14.244 -68.967 1.00 97.06 100 ARG A C 1
ATOM 721 O O . ARG A 1 100 ? 51.608 13.385 -68.166 1.00 97.06 100 ARG A O 1
ATOM 728 N N . SER A 1 101 ? 52.269 15.492 -68.594 1.00 96.81 101 SER A N 1
ATOM 729 C CA . SER A 1 101 ? 52.127 15.947 -67.207 1.00 96.81 101 SER A CA 1
ATOM 730 C C . SER A 1 101 ? 50.662 16.049 -66.775 1.00 96.81 101 SER A C 1
ATOM 732 O O . SER A 1 101 ? 50.340 15.692 -65.644 1.00 96.81 101 SER A O 1
ATOM 734 N N . ASN A 1 102 ? 49.765 16.454 -67.678 1.00 96.62 102 ASN A N 1
ATOM 735 C CA . ASN A 1 102 ? 48.327 16.480 -67.438 1.00 96.62 102 ASN A CA 1
ATOM 736 C C . ASN A 1 102 ? 47.784 15.062 -67.284 1.00 96.62 102 ASN A C 1
ATOM 738 O O . ASN A 1 102 ? 47.107 14.795 -66.297 1.00 96.62 102 ASN A O 1
ATOM 742 N N . ASP A 1 103 ? 48.166 14.133 -68.161 1.00 97.62 103 ASP A N 1
ATOM 743 C CA . ASP A 1 103 ? 47.788 12.721 -68.049 1.00 97.62 103 ASP A CA 1
ATOM 744 C C . ASP A 1 103 ? 48.237 12.119 -66.709 1.00 97.62 103 ASP A C 1
ATOM 746 O O . ASP A 1 103 ? 47.542 11.301 -66.098 1.00 97.62 103 ASP A O 1
ATOM 750 N N . GLU A 1 104 ? 49.420 12.505 -66.226 1.00 97.56 104 GLU A N 1
ATOM 751 C CA . GLU A 1 104 ? 49.923 12.079 -64.923 1.00 97.56 104 GLU A CA 1
ATOM 752 C C . GLU A 1 104 ? 49.148 12.704 -63.760 1.00 97.56 104 GLU A C 1
ATOM 754 O O . GLU A 1 104 ? 48.793 11.997 -62.811 1.00 97.56 104 GLU A O 1
ATOM 759 N N . LEU A 1 105 ? 48.859 14.004 -63.824 1.00 97.06 105 LEU A N 1
ATOM 760 C CA . LEU A 1 105 ? 48.064 14.698 -62.813 1.00 97.06 105 LEU A CA 1
ATOM 761 C C . LEU A 1 105 ? 46.635 14.156 -62.759 1.00 97.06 105 LEU A C 1
ATOM 763 O O . LEU A 1 105 ? 46.131 13.906 -61.668 1.00 97.06 105 LEU A O 1
ATOM 767 N N . GLU A 1 106 ? 46.007 13.882 -63.900 1.00 96.44 106 GLU A N 1
ATOM 768 C CA . GLU A 1 106 ? 44.691 13.251 -63.965 1.00 96.44 106 GLU A CA 1
ATOM 769 C C . GLU A 1 106 ? 44.693 11.858 -63.331 1.00 96.44 106 GLU A C 1
ATOM 771 O O . GLU A 1 106 ? 43.779 11.522 -62.573 1.00 96.44 106 GLU A O 1
ATOM 776 N N . ARG A 1 107 ? 45.732 11.050 -63.589 1.00 96.62 107 ARG A N 1
ATOM 777 C CA . ARG A 1 107 ? 45.901 9.746 -62.928 1.00 96.62 107 ARG A CA 1
ATOM 778 C C . ARG A 1 107 ? 46.038 9.897 -61.414 1.00 96.62 107 ARG A C 1
ATOM 780 O O . ARG A 1 107 ? 45.355 9.187 -60.678 1.00 96.62 107 ARG A O 1
ATOM 787 N N . LYS A 1 108 ? 46.853 10.845 -60.943 1.00 96.88 108 LYS A N 1
ATOM 788 C CA . LYS A 1 108 ? 47.023 11.125 -59.506 1.00 96.88 108 LYS A CA 1
ATOM 789 C C . LYS A 1 108 ? 45.734 11.627 -58.859 1.00 96.88 108 LYS A C 1
ATOM 791 O O . LYS A 1 108 ? 45.405 11.182 -57.766 1.00 96.88 108 LYS A O 1
ATOM 796 N N . ILE A 1 109 ? 44.975 12.498 -59.525 1.00 95.31 109 ILE A N 1
ATOM 797 C CA . ILE A 1 109 ? 43.678 12.981 -59.030 1.00 95.31 109 ILE A CA 1
ATOM 798 C C . ILE A 1 109 ? 42.696 11.816 -58.912 1.00 95.31 109 ILE A C 1
ATOM 800 O O . ILE A 1 109 ? 42.080 11.663 -57.863 1.00 95.31 109 ILE A O 1
ATOM 804 N N . LYS A 1 110 ? 42.587 10.954 -59.930 1.00 94.00 110 LYS A N 1
ATOM 805 C CA . LYS A 1 110 ? 41.717 9.765 -59.881 1.00 94.00 110 LYS A CA 1
ATOM 806 C C . LYS A 1 110 ? 42.102 8.831 -58.732 1.00 94.00 110 LYS A C 1
ATOM 808 O O . LYS A 1 110 ? 41.231 8.390 -57.988 1.00 94.00 110 LYS A O 1
ATOM 813 N N . GLN A 1 111 ? 43.396 8.580 -58.545 1.00 93.94 111 GLN A N 1
ATOM 814 C CA . GLN A 1 111 ? 43.897 7.759 -57.443 1.00 93.94 111 GLN A CA 1
ATOM 815 C C . GLN A 1 111 ? 43.583 8.380 -56.077 1.00 93.94 111 GLN A C 1
ATOM 817 O O . GLN A 1 111 ? 43.042 7.700 -55.210 1.00 93.94 111 GLN A O 1
ATOM 822 N N . LEU A 1 112 ? 43.846 9.678 -55.902 1.00 90.19 112 LEU A N 1
ATOM 823 C CA . LEU A 1 112 ? 43.530 10.390 -54.666 1.00 90.19 112 LEU A CA 1
ATOM 824 C C . LEU A 1 112 ? 42.026 10.469 -54.416 1.00 90.19 112 LEU A C 1
ATOM 826 O O . LEU A 1 112 ? 41.617 10.426 -53.267 1.00 90.19 112 LEU A O 1
ATOM 830 N N . MET A 1 113 ? 41.186 10.567 -55.446 1.00 86.44 113 MET A N 1
ATOM 831 C CA . MET A 1 113 ? 39.731 10.523 -55.287 1.00 86.44 113 MET A CA 1
ATOM 832 C C . MET A 1 113 ? 39.247 9.148 -54.823 1.00 86.44 113 MET A C 1
ATOM 834 O O . MET A 1 113 ? 38.330 9.084 -54.010 1.00 86.44 113 MET A O 1
ATOM 838 N N . LEU A 1 114 ? 39.871 8.066 -55.297 1.00 85.56 114 LEU A N 1
ATOM 839 C CA . LEU A 1 114 ? 39.582 6.705 -54.839 1.00 85.56 114 LEU A CA 1
ATOM 840 C C . LEU A 1 114 ? 40.084 6.462 -53.411 1.00 85.56 114 LEU A C 1
ATOM 842 O O . LEU A 1 114 ? 39.381 5.856 -52.612 1.00 85.56 114 LEU A O 1
ATOM 846 N N . GLU A 1 115 ? 41.273 6.956 -53.070 1.00 84.94 115 GLU A N 1
ATOM 847 C CA . GLU A 1 115 ? 41.860 6.805 -51.733 1.00 84.94 115 GLU A CA 1
ATOM 848 C C . GLU A 1 115 ? 41.173 7.699 -50.689 1.00 84.94 115 GLU A C 1
ATOM 850 O O . GLU A 1 115 ? 40.948 7.286 -49.551 1.00 84.94 115 GLU A O 1
ATOM 855 N N . ARG A 1 116 ? 40.799 8.920 -51.088 1.00 79.25 116 ARG A N 1
ATOM 856 C CA . ARG A 1 116 ? 40.057 9.891 -50.273 1.00 79.25 116 ARG A CA 1
ATOM 857 C C . ARG A 1 116 ? 38.557 9.624 -50.265 1.00 79.25 116 ARG A C 1
ATOM 859 O O . ARG A 1 116 ? 37.855 10.289 -49.501 1.00 79.25 116 ARG A O 1
ATOM 866 N N . ALA A 1 117 ? 38.052 8.691 -51.078 1.00 75.31 117 ALA A N 1
ATOM 867 C CA . ALA A 1 117 ? 36.672 8.250 -50.961 1.00 75.31 117 ALA A CA 1
ATOM 868 C C . ALA A 1 117 ? 36.463 7.852 -49.493 1.00 75.31 117 ALA A C 1
ATOM 870 O O . ALA A 1 117 ? 37.168 6.964 -49.002 1.00 75.31 117 ALA A O 1
ATOM 871 N N . PRO A 1 118 ? 35.593 8.560 -48.749 1.00 71.75 118 PRO A N 1
ATOM 872 C CA . PRO A 1 118 ? 35.422 8.286 -47.337 1.00 71.75 118 PRO A CA 1
ATOM 873 C C . PRO A 1 118 ? 35.017 6.824 -47.233 1.00 71.75 118 PRO A C 1
ATOM 875 O O . PRO A 1 118 ? 33.990 6.436 -47.791 1.00 71.75 118 PRO A O 1
ATOM 878 N N . LYS A 1 119 ? 35.851 6.007 -46.573 1.00 68.50 119 LYS A N 1
ATOM 879 C CA . LYS A 1 119 ? 35.479 4.636 -46.223 1.00 68.50 119 LYS A CA 1
ATOM 880 C C . LYS A 1 119 ? 34.124 4.764 -45.541 1.00 68.50 119 LYS A C 1
ATOM 882 O O . LYS A 1 119 ? 34.029 5.442 -44.515 1.00 68.50 119 LYS A O 1
ATOM 887 N N . GLY A 1 120 ? 33.076 4.256 -46.191 1.00 66.75 120 GLY A N 1
ATOM 888 C CA . GLY A 1 120 ? 31.716 4.369 -45.683 1.00 66.75 120 GLY A CA 1
ATOM 889 C C . GLY A 1 120 ? 31.719 3.922 -44.229 1.00 66.75 120 GLY A C 1
ATOM 890 O O . GLY A 1 120 ? 32.407 2.958 -43.886 1.00 66.75 120 GLY A O 1
ATOM 891 N N . HIS A 1 121 ? 31.017 4.653 -43.361 1.00 72.25 121 HIS A N 1
ATOM 892 C CA . HIS A 1 121 ? 30.783 4.147 -42.012 1.00 72.25 121 HIS A CA 1
ATOM 893 C C . HIS A 1 121 ? 30.205 2.734 -42.134 1.00 72.25 121 HIS A C 1
ATOM 895 O O . HIS A 1 121 ? 29.499 2.446 -43.102 1.00 72.25 121 HIS A O 1
ATOM 901 N N . ASP A 1 122 ? 30.507 1.856 -41.182 1.00 81.75 122 ASP A N 1
ATOM 902 C CA . ASP A 1 122 ? 29.894 0.531 -41.122 1.00 81.75 122 ASP A CA 1
ATOM 903 C C . ASP A 1 122 ? 28.403 0.691 -40.777 1.00 81.75 122 ASP A C 1
ATOM 905 O O . ASP A 1 122 ? 27.992 0.633 -39.618 1.00 81.75 122 ASP A O 1
ATOM 909 N N . ILE A 1 123 ? 27.600 1.026 -41.792 1.00 85.31 123 ILE A N 1
ATOM 910 C CA . ILE A 1 123 ? 26.162 1.289 -41.674 1.00 85.31 123 ILE A CA 1
ATOM 911 C C . ILE A 1 123 ? 25.471 0.036 -41.141 1.00 85.31 123 ILE A C 1
ATOM 913 O O . ILE A 1 123 ? 24.581 0.152 -40.302 1.00 85.31 123 ILE A O 1
ATOM 917 N N . GLU A 1 124 ? 25.928 -1.141 -41.569 1.00 89.38 124 GLU A N 1
ATOM 918 C CA . GLU A 1 124 ? 25.405 -2.429 -41.125 1.00 89.38 124 GLU A CA 1
ATOM 919 C C . GLU A 1 124 ? 25.687 -2.649 -39.634 1.00 89.38 124 GLU A C 1
ATOM 921 O O . GLU A 1 124 ? 24.769 -2.914 -38.857 1.00 89.38 124 GLU A O 1
ATOM 926 N N . GLY A 1 125 ? 26.930 -2.429 -39.191 1.00 92.31 125 GLY A N 1
ATOM 927 C CA . GLY A 1 125 ? 27.300 -2.516 -37.778 1.00 92.31 125 GLY A CA 1
ATOM 928 C C . GLY A 1 125 ? 26.554 -1.512 -36.894 1.00 92.31 125 GLY A C 1
ATOM 929 O O . GLY A 1 125 ? 26.076 -1.865 -35.811 1.00 92.31 125 GLY A O 1
ATOM 930 N N . MET A 1 126 ? 26.390 -0.269 -37.353 1.00 90.44 126 MET A N 1
ATOM 931 C CA . MET A 1 126 ? 25.608 0.740 -36.631 1.00 90.44 126 MET A CA 1
ATOM 932 C C . MET A 1 126 ? 24.116 0.390 -36.581 1.00 90.44 126 MET A C 1
ATOM 934 O O . MET A 1 126 ? 23.482 0.574 -35.539 1.00 90.44 126 MET A O 1
ATOM 938 N N . MET A 1 127 ? 23.548 -0.139 -37.669 1.00 93.50 127 MET A N 1
ATOM 939 C CA . MET A 1 127 ? 22.152 -0.574 -37.716 1.00 93.50 127 MET A CA 1
ATOM 940 C C . MET A 1 127 ? 21.918 -1.766 -36.780 1.00 93.50 127 MET A C 1
ATOM 942 O O . MET A 1 127 ? 20.956 -1.758 -36.008 1.00 93.50 127 MET A O 1
ATOM 946 N N . ALA A 1 128 ? 22.835 -2.737 -36.757 1.00 96.00 128 ALA A N 1
ATOM 947 C CA . ALA A 1 128 ? 22.790 -3.867 -35.835 1.00 96.00 128 ALA A CA 1
ATOM 948 C C . ALA A 1 128 ? 22.853 -3.413 -34.364 1.00 96.00 128 ALA A C 1
ATOM 950 O O . ALA A 1 128 ? 22.073 -3.885 -33.532 1.00 96.00 128 ALA A O 1
ATOM 951 N N . GLN A 1 129 ? 23.725 -2.452 -34.032 1.00 95.94 129 GLN A N 1
ATOM 952 C CA . GLN A 1 129 ? 23.797 -1.870 -32.686 1.00 95.94 129 GLN A CA 1
ATOM 953 C C . GLN A 1 129 ? 22.516 -1.112 -32.310 1.00 95.94 129 GLN A C 1
ATOM 955 O O . GLN A 1 129 ? 22.005 -1.288 -31.201 1.00 95.94 129 GLN A O 1
ATOM 960 N N . ALA A 1 130 ? 21.964 -0.309 -33.225 1.00 96.44 130 ALA A N 1
ATOM 961 C CA . ALA A 1 130 ? 20.709 0.407 -33.009 1.00 96.44 130 ALA A CA 1
ATOM 962 C C . ALA A 1 130 ? 19.546 -0.565 -32.749 1.00 96.44 130 ALA A C 1
ATOM 964 O O . ALA A 1 130 ? 18.777 -0.371 -31.804 1.00 96.44 130 ALA A O 1
ATOM 965 N N . HIS A 1 131 ? 19.465 -1.655 -33.518 1.00 97.25 131 HIS A N 1
ATOM 966 C CA . HIS A 1 131 ? 18.468 -2.705 -33.320 1.00 97.25 131 HIS A CA 1
ATOM 967 C C . HIS A 1 131 ? 18.643 -3.418 -31.970 1.00 97.25 131 HIS A C 1
ATOM 969 O O . HIS A 1 131 ? 17.677 -3.590 -31.226 1.00 97.25 131 HIS A O 1
ATOM 975 N N . ALA A 1 132 ? 19.876 -3.774 -31.597 1.00 97.88 132 ALA A N 1
ATOM 976 C CA . ALA A 1 132 ? 20.165 -4.415 -30.314 1.00 97.88 132 ALA A CA 1
ATOM 977 C C . ALA A 1 132 ? 19.789 -3.525 -29.113 1.00 97.88 132 ALA A C 1
ATOM 979 O O . ALA A 1 132 ? 19.255 -4.012 -28.111 1.00 97.88 132 ALA A O 1
ATOM 980 N N . ILE A 1 133 ? 20.035 -2.213 -29.209 1.00 98.31 133 ILE A N 1
ATOM 981 C CA . ILE A 1 133 ? 19.607 -1.241 -28.196 1.00 98.31 133 ILE A CA 1
ATOM 982 C C . ILE A 1 133 ? 18.078 -1.142 -28.165 1.00 98.31 133 ILE A C 1
ATOM 984 O O . ILE A 1 133 ? 17.501 -1.191 -27.078 1.00 98.31 133 ILE A O 1
ATOM 988 N N . GLY A 1 134 ? 17.420 -1.066 -29.325 1.00 98.19 134 GLY A N 1
ATOM 989 C CA . GLY A 1 134 ? 15.959 -1.041 -29.434 1.00 98.19 134 GLY A CA 1
ATOM 990 C C . GLY A 1 134 ? 15.300 -2.248 -28.762 1.00 98.19 134 GLY A C 1
ATOM 991 O O . GLY A 1 134 ? 14.404 -2.087 -27.932 1.00 98.19 134 GLY A O 1
ATOM 992 N N . GLU A 1 135 ? 15.816 -3.449 -29.017 1.00 98.31 135 GLU A N 1
ATOM 993 C CA . GLU A 1 135 ? 15.343 -4.680 -28.378 1.00 98.31 135 GLU A CA 1
ATOM 994 C C . GLU A 1 135 ? 15.578 -4.683 -26.864 1.00 98.31 135 GLU A C 1
ATOM 996 O O . GLU A 1 135 ? 14.697 -5.078 -26.092 1.00 98.31 135 GLU A O 1
ATOM 1001 N N . LYS A 1 136 ? 16.732 -4.184 -26.403 1.00 98.50 136 LYS A N 1
ATOM 1002 C CA . LYS A 1 136 ? 17.011 -4.046 -24.967 1.00 98.50 136 LYS A CA 1
ATOM 1003 C C . LYS A 1 136 ? 16.031 -3.081 -24.294 1.00 98.50 136 LYS A C 1
ATOM 1005 O O . LYS A 1 136 ? 15.530 -3.399 -23.214 1.00 98.50 136 LYS A O 1
ATOM 1010 N N . VAL A 1 137 ? 15.735 -1.942 -24.923 1.00 98.56 137 VAL A N 1
ATOM 1011 C CA . VAL A 1 137 ? 14.748 -0.971 -24.427 1.00 98.56 137 VAL A CA 1
ATOM 1012 C C . VAL A 1 137 ? 13.368 -1.612 -24.370 1.00 98.56 137 VAL A C 1
ATOM 1014 O O . VAL A 1 137 ? 12.741 -1.594 -23.316 1.00 98.56 137 VAL A O 1
ATOM 1017 N N . ARG A 1 138 ? 12.921 -2.264 -25.448 1.00 98.31 138 ARG A N 1
ATOM 1018 C CA . ARG A 1 138 ? 11.621 -2.946 -25.499 1.00 98.31 138 ARG A CA 1
ATOM 1019 C C . ARG A 1 138 ? 11.490 -4.002 -24.400 1.00 98.31 138 ARG A C 1
ATOM 1021 O O . ARG A 1 138 ? 10.480 -4.035 -23.697 1.00 98.31 138 ARG A O 1
ATOM 1028 N N . LYS A 1 139 ? 12.525 -4.824 -24.201 1.00 98.62 139 LYS A N 1
ATOM 1029 C CA . LYS A 1 139 ? 12.571 -5.824 -23.126 1.00 98.62 139 LYS A CA 1
ATOM 1030 C C . LYS A 1 139 ? 12.443 -5.172 -21.749 1.00 98.62 139 LYS A C 1
ATOM 1032 O O . LYS A 1 139 ? 11.644 -5.631 -20.938 1.00 98.62 139 LYS A O 1
ATOM 1037 N N . LYS A 1 140 ? 13.191 -4.094 -21.495 1.00 98.44 140 LYS A N 1
ATOM 1038 C CA . LYS A 1 140 ? 13.137 -3.366 -20.220 1.00 98.44 140 LYS A CA 1
ATOM 1039 C C . LYS A 1 140 ? 11.800 -2.661 -19.998 1.00 98.44 140 LYS A C 1
ATOM 1041 O O . LYS A 1 140 ? 11.314 -2.658 -18.875 1.00 98.44 140 LYS A O 1
ATOM 1046 N N . THR A 1 141 ? 11.161 -2.142 -21.041 1.00 98.44 141 THR A N 1
ATOM 1047 C CA . THR A 1 141 ? 9.815 -1.562 -20.948 1.00 98.44 141 THR A CA 1
ATOM 1048 C C . THR A 1 141 ? 8.773 -2.616 -20.569 1.00 98.44 141 THR A C 1
ATOM 1050 O O . THR A 1 141 ? 7.935 -2.351 -19.710 1.00 98.44 141 THR A O 1
ATOM 1053 N N . LEU A 1 142 ? 8.846 -3.824 -21.141 1.00 98.56 142 LEU A N 1
ATOM 1054 C CA . LEU A 1 142 ? 7.963 -4.934 -20.757 1.00 98.56 142 LEU A CA 1
ATOM 1055 C C . LEU A 1 142 ? 8.222 -5.414 -19.323 1.00 98.56 142 LEU A C 1
ATOM 1057 O O . LEU A 1 142 ? 7.276 -5.675 -18.585 1.00 98.56 142 LEU A O 1
ATOM 1061 N N . GLU A 1 143 ? 9.490 -5.503 -18.915 1.00 98.56 143 GLU A N 1
ATOM 1062 C CA . GLU A 1 143 ? 9.871 -5.862 -17.545 1.00 98.56 143 GLU A CA 1
ATOM 1063 C C . GLU A 1 143 ? 9.371 -4.819 -16.533 1.00 98.56 143 GLU A C 1
ATOM 1065 O O . GLU A 1 143 ? 8.763 -5.182 -15.530 1.00 98.56 143 GLU A O 1
ATOM 1070 N N . ASN A 1 144 ? 9.518 -3.526 -16.834 1.00 98.56 144 ASN A N 1
ATOM 1071 C CA . ASN A 1 144 ? 8.968 -2.449 -16.010 1.00 98.56 144 ASN A CA 1
ATOM 1072 C C . ASN A 1 144 ? 7.439 -2.521 -15.922 1.00 98.56 144 ASN A C 1
ATOM 1074 O O . ASN A 1 144 ? 6.893 -2.392 -14.830 1.00 98.56 144 ASN A O 1
ATOM 1078 N N . ALA A 1 145 ? 6.743 -2.756 -17.040 1.00 98.50 145 ALA A N 1
ATOM 1079 C CA . ALA A 1 145 ? 5.288 -2.912 -17.041 1.00 98.50 145 ALA A CA 1
ATOM 1080 C C . ALA A 1 145 ? 4.846 -4.099 -16.173 1.00 98.50 145 ALA A C 1
ATOM 1082 O O . ALA A 1 145 ? 3.905 -3.977 -15.391 1.00 98.50 145 ALA A O 1
ATOM 1083 N N . ARG A 1 146 ? 5.563 -5.226 -16.253 1.00 98.50 146 ARG A N 1
ATOM 1084 C CA . ARG A 1 146 ? 5.328 -6.390 -15.395 1.00 98.50 146 ARG A CA 1
ATOM 1085 C C . ARG A 1 146 ? 5.509 -6.050 -13.914 1.00 98.50 146 ARG A C 1
ATOM 1087 O O . ARG A 1 146 ? 4.624 -6.360 -13.125 1.00 98.50 146 ARG A O 1
ATOM 1094 N N . ILE A 1 147 ? 6.612 -5.400 -13.544 1.00 98.44 147 ILE A N 1
ATOM 1095 C CA . ILE A 1 147 ? 6.888 -5.017 -12.150 1.00 98.44 147 ILE A CA 1
ATOM 1096 C C . ILE A 1 147 ? 5.810 -4.062 -11.623 1.00 98.44 147 ILE A C 1
ATOM 1098 O O . ILE A 1 147 ? 5.355 -4.222 -10.496 1.00 98.44 147 ILE A O 1
ATOM 1102 N N . ILE A 1 148 ? 5.360 -3.097 -12.431 1.00 98.44 148 ILE A N 1
ATOM 1103 C CA . ILE A 1 148 ? 4.276 -2.178 -12.050 1.00 98.44 148 ILE A CA 1
ATOM 1104 C C . ILE A 1 148 ? 2.988 -2.955 -11.747 1.00 98.44 148 ILE A C 1
ATOM 1106 O O . ILE A 1 148 ? 2.377 -2.727 -10.707 1.00 98.44 148 ILE A O 1
ATOM 1110 N N . LEU A 1 149 ? 2.615 -3.915 -12.598 1.00 98.44 149 LEU A N 1
ATOM 1111 C CA . LEU A 1 149 ? 1.437 -4.756 -12.361 1.00 98.44 149 LEU A CA 1
ATOM 1112 C C . LEU A 1 149 ? 1.580 -5.622 -11.103 1.00 98.44 149 LEU A C 1
ATOM 1114 O O . LEU A 1 149 ? 0.622 -5.774 -10.351 1.00 98.44 149 LEU A O 1
ATOM 1118 N N . GLU A 1 150 ? 2.766 -6.177 -10.847 1.00 98.44 150 GLU A N 1
ATOM 1119 C CA . GLU A 1 150 ? 3.039 -6.938 -9.623 1.00 98.44 150 GLU A CA 1
ATOM 1120 C C . GLU A 1 150 ? 2.932 -6.050 -8.370 1.00 98.44 150 GLU A C 1
ATOM 1122 O O . GLU A 1 150 ? 2.341 -6.468 -7.373 1.00 98.44 150 GLU A O 1
ATOM 1127 N N . ILE A 1 151 ? 3.420 -4.806 -8.433 1.00 98.56 151 ILE A N 1
ATOM 1128 C CA . ILE A 1 151 ? 3.285 -3.816 -7.354 1.00 98.56 151 ILE A CA 1
ATOM 1129 C C . ILE A 1 151 ? 1.815 -3.476 -7.105 1.00 98.56 151 ILE A C 1
ATOM 1131 O O . ILE A 1 151 ? 1.384 -3.449 -5.951 1.00 98.56 151 ILE A O 1
ATOM 1135 N N . ASP A 1 152 ? 1.043 -3.210 -8.155 1.00 98.56 152 ASP A N 1
ATOM 1136 C CA . ASP A 1 152 ? -0.365 -2.840 -8.013 1.00 98.56 152 ASP A CA 1
ATOM 1137 C C . ASP A 1 152 ? -1.199 -4.015 -7.487 1.00 98.56 152 ASP A C 1
ATOM 1139 O O . ASP A 1 152 ? -2.004 -3.831 -6.574 1.00 98.56 152 ASP A O 1
ATOM 1143 N N . ASN A 1 153 ? -0.929 -5.240 -7.944 1.00 98.44 153 ASN A N 1
ATOM 1144 C CA . ASN A 1 153 ? -1.542 -6.447 -7.388 1.00 98.44 153 ASN A CA 1
ATOM 1145 C C . ASN A 1 153 ? -1.192 -6.642 -5.905 1.00 98.44 153 ASN A C 1
ATOM 1147 O O . ASN A 1 153 ? -2.074 -6.951 -5.104 1.00 98.44 153 ASN A O 1
ATOM 1151 N N . ALA A 1 154 ? 0.072 -6.439 -5.516 1.00 98.38 154 ALA A N 1
ATOM 1152 C CA . ALA A 1 154 ? 0.494 -6.548 -4.120 1.00 98.38 154 ALA A CA 1
ATOM 1153 C C . ALA A 1 154 ? -0.175 -5.487 -3.228 1.00 98.38 154 ALA A C 1
ATOM 1155 O O . ALA A 1 154 ? -0.581 -5.796 -2.107 1.00 98.38 154 ALA A O 1
ATOM 1156 N N . LYS A 1 155 ? -0.340 -4.255 -3.728 1.00 98.38 155 LYS A N 1
ATOM 1157 C CA . LYS A 1 155 ? -1.069 -3.186 -3.026 1.00 98.38 155 LYS A CA 1
ATOM 1158 C C . LYS A 1 155 ? -2.547 -3.524 -2.856 1.00 98.38 155 LYS A C 1
ATOM 1160 O O . LYS A 1 155 ? -3.047 -3.450 -1.739 1.00 98.38 155 LYS A O 1
ATOM 1165 N N . LEU A 1 156 ? -3.221 -3.948 -3.928 1.00 98.25 156 LEU A N 1
ATOM 1166 C CA . LEU A 1 156 ? -4.630 -4.346 -3.873 1.00 98.25 156 LEU A CA 1
ATOM 1167 C C . LEU A 1 156 ? -4.851 -5.510 -2.900 1.00 98.25 156 LEU A C 1
ATOM 1169 O O . LEU A 1 156 ? -5.794 -5.480 -2.114 1.00 98.25 156 LEU A O 1
ATOM 1173 N N . ALA A 1 157 ? -3.955 -6.501 -2.897 1.00 98.31 157 ALA A N 1
ATOM 1174 C CA . ALA A 1 157 ? -4.004 -7.599 -1.937 1.00 98.31 157 ALA A CA 1
ATOM 1175 C C . ALA A 1 157 ? -3.813 -7.108 -0.491 1.00 98.31 157 ALA A C 1
ATOM 1177 O O . ALA A 1 157 ? -4.547 -7.523 0.405 1.00 98.31 157 ALA A O 1
ATOM 1178 N N . ALA A 1 158 ? -2.859 -6.205 -0.246 1.00 98.31 158 ALA A N 1
ATOM 1179 C CA . ALA A 1 158 ? -2.639 -5.629 1.080 1.00 98.31 158 ALA A CA 1
ATOM 1180 C C . ALA A 1 158 ? -3.858 -4.835 1.581 1.00 98.31 158 ALA A C 1
ATOM 1182 O O . ALA A 1 158 ? -4.234 -4.963 2.750 1.00 98.31 158 ALA A O 1
ATOM 1183 N N . ASP A 1 159 ? -4.498 -4.056 0.709 1.00 98.06 159 ASP A N 1
ATOM 1184 C CA . ASP A 1 159 ? -5.714 -3.312 1.037 1.00 98.06 159 ASP A CA 1
ATOM 1185 C C . ASP A 1 159 ? -6.898 -4.249 1.315 1.00 98.06 159 ASP A C 1
ATOM 1187 O O . ASP A 1 159 ? -7.615 -4.039 2.298 1.00 98.06 159 ASP A O 1
ATOM 1191 N N . ASP A 1 160 ? -7.059 -5.332 0.54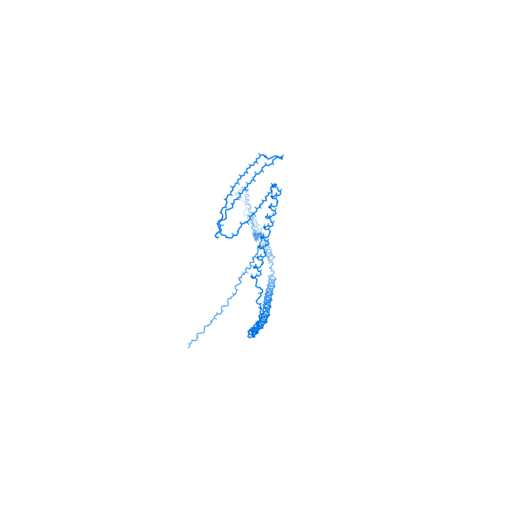5 1.00 98.25 160 ASP A N 1
ATOM 1192 C CA . ASP A 1 160 ? -8.078 -6.357 0.812 1.00 98.25 160 ASP A CA 1
ATOM 1193 C C . ASP A 1 160 ? -7.872 -7.008 2.189 1.00 98.25 160 ASP A C 1
ATOM 1195 O O . ASP A 1 160 ? -8.806 -7.096 2.992 1.00 98.25 160 ASP A O 1
ATOM 1199 N N . PHE A 1 161 ? -6.629 -7.361 2.541 1.00 98.12 161 PHE A N 1
ATOM 1200 C CA . PHE A 1 161 ? -6.314 -7.873 3.877 1.00 98.12 161 PHE A CA 1
ATOM 1201 C C . PHE A 1 161 ? -6.602 -6.854 4.984 1.00 98.12 161 PHE A C 1
ATOM 1203 O O . PHE A 1 161 ? -7.136 -7.231 6.032 1.00 98.12 161 PHE A O 1
ATOM 1210 N N . ARG A 1 162 ? -6.297 -5.566 4.773 1.00 98.19 162 ARG A N 1
ATOM 1211 C CA . ARG A 1 162 ? -6.615 -4.499 5.738 1.00 98.19 162 ARG A CA 1
ATOM 1212 C C . ARG A 1 162 ? -8.118 -4.365 5.955 1.00 98.19 162 ARG A C 1
ATOM 1214 O O . ARG A 1 162 ? -8.560 -4.342 7.104 1.00 98.19 162 ARG A O 1
ATOM 1221 N N . VAL A 1 163 ? -8.901 -4.305 4.878 1.00 98.12 163 VAL A N 1
ATOM 1222 C CA . VAL A 1 163 ? -10.366 -4.196 4.947 1.00 98.12 163 VAL A CA 1
ATOM 1223 C C . VAL A 1 163 ? -10.962 -5.435 5.605 1.00 98.12 163 VAL A C 1
ATOM 1225 O O . VAL A 1 163 ? -11.814 -5.318 6.487 1.00 98.12 163 VAL A O 1
ATOM 1228 N N . LYS A 1 164 ? -10.486 -6.629 5.241 1.00 97.94 164 LYS A N 1
ATOM 1229 C CA . LYS A 1 164 ? -10.942 -7.890 5.831 1.00 97.94 164 LYS A CA 1
ATOM 1230 C C . LYS A 1 164 ? -10.645 -7.965 7.327 1.00 97.94 164 LYS A C 1
ATOM 1232 O O . LYS A 1 164 ? -11.516 -8.386 8.088 1.00 97.94 164 LYS A O 1
ATOM 1237 N N . LYS A 1 165 ? -9.460 -7.520 7.758 1.00 98.06 165 LYS A N 1
ATOM 1238 C CA . LYS A 1 165 ? -9.095 -7.446 9.179 1.00 98.06 165 LYS A CA 1
ATOM 1239 C C . LYS A 1 165 ? -10.006 -6.479 9.934 1.00 98.06 165 LYS A C 1
ATOM 1241 O O . LYS A 1 165 ? -10.629 -6.892 10.906 1.00 98.06 165 LYS A O 1
ATOM 1246 N N . ALA A 1 166 ? -10.165 -5.251 9.439 1.00 97.88 166 ALA A N 1
ATOM 1247 C CA . ALA A 1 166 ? -11.046 -4.258 10.054 1.00 97.88 166 ALA A CA 1
ATOM 1248 C C . ALA A 1 166 ? -12.499 -4.757 10.140 1.00 97.88 166 ALA A C 1
ATOM 1250 O O . ALA A 1 166 ? -13.154 -4.614 11.168 1.00 97.88 166 ALA A O 1
ATOM 1251 N N . LYS A 1 167 ? -13.002 -5.416 9.089 1.00 98.06 167 LYS A N 1
ATOM 1252 C CA . LYS A 1 167 ? -14.333 -6.035 9.100 1.00 98.06 167 LYS A CA 1
ATOM 1253 C C . LYS A 1 167 ? -14.441 -7.141 10.152 1.00 98.06 167 LYS A C 1
ATOM 1255 O O . LYS A 1 167 ? -15.450 -7.204 10.844 1.00 98.06 167 LYS A O 1
ATOM 1260 N N . SER A 1 168 ? -13.432 -8.002 10.274 1.00 97.94 168 SER A N 1
ATOM 1261 C CA . SER A 1 168 ? -13.405 -9.062 11.288 1.00 97.94 168 SER A CA 1
ATOM 1262 C C . SER A 1 168 ? -13.407 -8.491 12.707 1.00 97.94 168 SER A C 1
ATOM 1264 O O . SER A 1 168 ? -14.170 -8.958 13.547 1.00 97.94 168 SER A O 1
ATOM 1266 N N . GLU A 1 169 ? -12.599 -7.460 12.961 1.00 97.75 169 GLU A N 1
ATOM 1267 C CA . GLU A 1 169 ? -12.553 -6.754 14.247 1.00 97.75 169 GLU A CA 1
ATOM 1268 C C . GLU A 1 169 ? -13.909 -6.112 14.573 1.00 97.75 169 GLU A C 1
ATOM 1270 O O . GLU A 1 169 ? -14.433 -6.298 15.669 1.00 97.75 169 GLU A O 1
ATOM 1275 N N . LEU A 1 170 ? -14.540 -5.437 13.605 1.00 97.94 170 LEU A N 1
ATOM 1276 C CA . LEU A 1 170 ? -15.880 -4.871 13.779 1.00 97.94 170 LEU A CA 1
ATOM 1277 C C . LEU A 1 170 ? -16.933 -5.944 14.073 1.00 97.94 170 LEU A C 1
ATOM 1279 O O . LEU A 1 170 ? -17.772 -5.750 14.948 1.00 97.94 170 LEU A O 1
ATOM 1283 N N . VAL A 1 171 ? -16.896 -7.083 13.375 1.00 98.12 171 VAL A N 1
ATOM 1284 C CA . VAL A 1 171 ? -17.810 -8.207 13.641 1.00 98.12 171 VAL A CA 1
ATOM 1285 C C . VAL A 1 171 ? -17.616 -8.740 15.059 1.00 98.12 171 VAL A C 1
ATOM 1287 O O . VAL A 1 171 ? -18.606 -9.002 15.743 1.00 98.12 171 VAL A O 1
ATOM 1290 N N . GLN A 1 172 ? -16.370 -8.856 15.521 1.00 98.06 172 GLN A N 1
ATOM 1291 C CA . GLN A 1 172 ? -16.064 -9.285 16.882 1.00 98.06 172 GLN A CA 1
ATOM 1292 C C . GLN A 1 172 ? -16.597 -8.288 17.920 1.00 98.06 172 GLN A C 1
ATOM 1294 O O . GLN A 1 172 ? -17.278 -8.706 18.851 1.00 98.06 172 GLN A O 1
ATOM 1299 N N . ILE A 1 173 ? -16.377 -6.984 17.725 1.00 98.19 173 ILE A N 1
ATOM 1300 C CA . ILE A 1 173 ? -16.896 -5.926 18.610 1.00 98.19 173 ILE A CA 1
ATOM 1301 C C . ILE A 1 173 ? -18.431 -5.935 18.643 1.00 98.19 173 ILE A C 1
ATOM 1303 O O . ILE A 1 173 ? -19.044 -5.807 19.699 1.00 98.19 173 ILE A O 1
ATOM 1307 N N . ILE A 1 174 ? -19.088 -6.113 17.495 1.00 98.12 174 ILE A N 1
ATOM 1308 C CA . ILE A 1 174 ? -20.552 -6.215 17.446 1.00 98.12 174 ILE A CA 1
ATOM 1309 C C . ILE A 1 174 ? -21.029 -7.447 18.223 1.00 98.12 174 ILE A C 1
ATOM 1311 O O . ILE A 1 174 ? -22.041 -7.372 18.918 1.00 98.12 174 ILE A O 1
ATOM 1315 N N . ALA A 1 175 ? -20.327 -8.577 18.115 1.00 98.25 175 ALA A N 1
ATOM 1316 C CA . ALA A 1 175 ? -20.668 -9.785 18.855 1.00 98.25 175 ALA A CA 1
ATOM 1317 C C . ALA A 1 175 ? -20.516 -9.592 20.372 1.00 98.25 175 ALA A C 1
ATOM 1319 O O . ALA A 1 175 ? -21.426 -9.971 21.108 1.00 98.25 175 ALA A O 1
ATOM 1320 N N . THR A 1 176 ? -19.434 -8.953 20.834 1.00 98.31 176 THR A N 1
ATOM 1321 C CA . THR A 1 176 ? -19.236 -8.664 22.264 1.00 98.31 176 THR A CA 1
ATOM 1322 C C . THR A 1 176 ? -20.304 -7.710 22.787 1.00 98.31 176 THR A C 1
ATOM 1324 O O . THR A 1 176 ? -20.990 -8.045 23.745 1.00 98.31 176 THR A O 1
ATOM 1327 N N . LEU A 1 177 ? -20.557 -6.596 22.091 1.00 98.38 177 LEU A N 1
ATOM 1328 C CA . LEU A 1 177 ? -21.583 -5.625 22.490 1.00 98.38 177 LEU A CA 1
ATOM 1329 C C . LEU A 1 177 ? -22.993 -6.229 22.518 1.00 98.38 177 LEU A C 1
ATOM 1331 O O . LEU A 1 177 ? -23.813 -5.858 23.355 1.00 98.38 177 LEU A O 1
ATOM 1335 N N . ARG A 1 178 ? -23.300 -7.168 21.614 1.00 98.00 178 ARG A N 1
ATOM 1336 C CA . ARG A 1 178 ? -24.565 -7.919 21.652 1.00 98.00 178 ARG A CA 1
ATOM 1337 C C . ARG A 1 178 ? -24.654 -8.828 22.876 1.00 98.00 178 ARG A C 1
ATOM 1339 O O . ARG A 1 178 ? -25.735 -8.937 23.447 1.00 98.00 178 ARG A O 1
ATOM 1346 N N . GLY A 1 179 ? -23.548 -9.467 23.259 1.00 98.44 179 GLY A N 1
ATOM 1347 C CA . GLY A 1 179 ? -23.451 -10.254 24.489 1.00 98.44 179 GLY A CA 1
ATOM 1348 C C . GLY A 1 179 ? -23.706 -9.395 25.725 1.00 98.44 179 GLY A C 1
ATOM 1349 O O . GLY A 1 179 ? -24.620 -9.694 26.489 1.00 98.44 179 GLY A O 1
ATOM 1350 N N . ASP A 1 180 ? -22.986 -8.280 25.854 1.00 98.31 180 ASP A N 1
ATOM 1351 C CA . ASP A 1 180 ? -23.126 -7.341 26.974 1.00 98.31 180 ASP A CA 1
ATOM 1352 C C . ASP A 1 180 ? -24.557 -6.795 27.081 1.00 98.31 180 ASP A C 1
ATOM 1354 O O . ASP A 1 180 ? -25.141 -6.736 28.162 1.00 98.31 180 ASP A O 1
ATOM 1358 N N . LEU A 1 181 ? -25.168 -6.456 25.941 1.00 98.50 181 LEU A N 1
ATOM 1359 C CA . LEU A 1 181 ? -26.554 -6.000 25.879 1.00 98.50 181 LEU A CA 1
ATOM 1360 C C . LEU A 1 181 ? -27.544 -7.073 26.351 1.00 98.50 181 LEU A C 1
ATOM 1362 O O . LEU A 1 181 ? -28.540 -6.732 26.988 1.00 98.50 181 LEU A O 1
ATOM 1366 N N . ASN A 1 182 ? -27.306 -8.349 26.040 1.00 98.00 182 ASN A N 1
ATOM 1367 C CA . ASN A 1 182 ? -28.157 -9.438 26.517 1.00 98.00 182 ASN A CA 1
ATOM 1368 C C . ASN A 1 182 ? -28.014 -9.634 28.030 1.00 98.00 182 ASN A C 1
ATOM 1370 O O . ASN A 1 182 ? -29.032 -9.698 28.713 1.00 98.00 182 ASN A O 1
ATOM 1374 N N . ILE A 1 183 ? -26.784 -9.631 28.551 1.00 98.38 183 ILE A N 1
ATOM 1375 C CA . ILE A 1 183 ? -26.516 -9.737 29.994 1.00 98.38 183 ILE A CA 1
ATOM 1376 C C . ILE A 1 183 ? -27.211 -8.597 30.747 1.00 98.38 183 ILE A C 1
ATOM 1378 O O . ILE A 1 183 ? -27.935 -8.834 31.710 1.00 98.38 183 ILE A O 1
ATOM 1382 N N . LEU A 1 184 ? -27.076 -7.360 30.264 1.00 98.31 184 LEU A N 1
ATOM 1383 C CA . LEU A 1 184 ? -27.702 -6.199 30.895 1.00 98.31 184 LEU A CA 1
ATOM 1384 C C . LEU A 1 184 ? -29.238 -6.279 30.869 1.00 98.31 184 LEU A C 1
ATOM 1386 O O . LEU A 1 184 ? -29.906 -5.857 31.812 1.00 98.31 184 LEU A O 1
ATOM 1390 N N . LYS A 1 185 ? -29.825 -6.829 29.798 1.00 98.31 185 LYS A N 1
ATOM 1391 C CA . LYS A 1 185 ? -31.274 -7.076 29.732 1.00 98.31 185 LYS A CA 1
ATOM 1392 C C . LYS A 1 185 ? -31.726 -8.121 30.748 1.00 98.31 185 LYS A C 1
ATOM 1394 O O . LYS A 1 185 ? -32.781 -7.937 31.354 1.00 98.31 185 LYS A O 1
ATOM 1399 N N . GLU A 1 186 ? -30.963 -9.197 30.917 1.00 98.19 186 GLU A N 1
ATOM 1400 C CA . GLU A 1 186 ? -31.240 -10.229 31.921 1.00 98.19 186 GLU A CA 1
ATOM 1401 C C . GLU A 1 186 ? -31.150 -9.658 33.341 1.00 98.19 186 GLU A C 1
ATOM 1403 O O . GLU A 1 186 ? -32.050 -9.883 34.150 1.00 98.19 186 GLU A O 1
ATOM 1408 N N . GLU A 1 187 ? -30.134 -8.841 33.623 1.00 98.00 187 GLU A N 1
ATOM 1409 C CA . GLU A 1 187 ? -29.980 -8.157 34.909 1.00 98.00 187 GLU A CA 1
ATOM 1410 C C . GLU A 1 187 ? -31.141 -7.192 35.189 1.00 98.00 187 GLU A C 1
ATOM 1412 O O . GLU A 1 187 ? -31.712 -7.206 36.280 1.00 98.00 187 GLU A O 1
ATOM 1417 N N . LEU A 1 188 ? -31.560 -6.400 34.196 1.00 97.88 188 LEU A N 1
ATOM 1418 C CA . LEU A 1 188 ? -32.711 -5.500 34.325 1.00 97.88 188 LEU A CA 1
ATOM 1419 C C . LEU A 1 188 ? -33.996 -6.291 34.607 1.00 97.88 188 LEU A C 1
ATOM 1421 O O . LEU A 1 188 ? -34.772 -5.925 35.491 1.00 97.88 188 LEU A O 1
ATOM 1425 N N . TYR A 1 189 ? -34.212 -7.400 33.892 1.00 97.88 189 TYR A N 1
ATOM 1426 C CA . TYR A 1 189 ? -35.346 -8.287 34.144 1.00 97.88 189 TYR A CA 1
ATOM 1427 C C . TYR A 1 189 ? -35.328 -8.831 35.579 1.00 97.88 189 TYR A C 1
ATOM 1429 O O . TYR A 1 189 ? -36.350 -8.783 36.266 1.00 97.88 189 TYR A O 1
ATOM 1437 N N . PHE A 1 190 ? -34.168 -9.288 36.052 1.00 97.88 190 PHE A N 1
ATOM 1438 C CA . PHE A 1 190 ? -33.994 -9.781 37.416 1.00 97.88 190 PHE A CA 1
ATOM 1439 C C . PHE A 1 190 ? -34.267 -8.694 38.463 1.00 97.88 190 PHE A C 1
ATOM 1441 O O . PHE A 1 190 ? -35.024 -8.917 39.407 1.00 97.88 190 PHE A O 1
ATOM 1448 N N . LEU A 1 191 ? -33.718 -7.493 38.277 1.00 97.50 191 LEU A N 1
ATOM 1449 C CA . LEU A 1 191 ? -33.891 -6.386 39.214 1.00 97.50 191 LEU A CA 1
ATOM 1450 C C . LEU A 1 191 ? -35.348 -5.912 39.275 1.00 97.50 191 LEU A C 1
ATOM 1452 O O . LEU A 1 191 ? -35.868 -5.646 40.360 1.00 97.50 191 LEU A O 1
ATOM 1456 N N . LYS A 1 192 ? -36.028 -5.862 38.123 1.00 97.62 192 LYS A N 1
ATOM 1457 C CA . LYS A 1 192 ? -37.460 -5.557 38.051 1.00 97.62 192 LYS A CA 1
ATOM 1458 C C . LYS A 1 192 ? -38.289 -6.603 38.792 1.00 97.62 192 LYS A C 1
ATOM 1460 O O . LYS A 1 192 ? -39.124 -6.237 39.612 1.00 97.62 192 LYS A O 1
ATOM 1465 N N . LYS A 1 193 ? -38.015 -7.889 38.561 1.00 97.38 193 LYS A N 1
ATOM 1466 C CA . LYS A 1 193 ? -38.691 -8.983 39.264 1.00 97.38 193 LYS A CA 1
ATOM 1467 C C . LYS A 1 193 ? -38.502 -8.881 40.783 1.00 97.38 193 LYS A C 1
ATOM 1469 O O . LYS A 1 193 ? -39.482 -8.958 41.515 1.00 97.38 193 LYS A O 1
ATOM 1474 N N . ASN A 1 194 ? -37.281 -8.628 41.255 1.00 96.50 194 ASN A N 1
ATOM 1475 C CA . ASN A 1 194 ? -37.010 -8.442 42.685 1.00 96.50 194 ASN A CA 1
ATOM 1476 C C . ASN A 1 194 ? -37.754 -7.234 43.270 1.00 96.50 194 ASN A C 1
ATOM 1478 O O . ASN A 1 194 ? -38.225 -7.287 44.406 1.00 96.50 194 ASN A O 1
ATOM 1482 N N . HIS A 1 195 ? -37.860 -6.137 42.514 1.00 95.62 195 HIS A N 1
ATOM 1483 C CA . HIS A 1 195 ? -38.623 -4.967 42.940 1.00 95.62 195 HIS A CA 1
ATOM 1484 C C . HIS A 1 195 ? -40.115 -5.286 43.082 1.00 95.62 195 HIS A C 1
ATOM 1486 O O . HIS A 1 195 ? -40.717 -4.936 44.098 1.00 95.62 195 HIS A O 1
ATOM 1492 N N . ASP A 1 196 ? -40.690 -5.993 42.108 1.00 95.50 196 ASP A N 1
ATOM 1493 C CA . ASP A 1 196 ? -42.091 -6.416 42.136 1.00 95.50 196 ASP A CA 1
ATOM 1494 C C . ASP A 1 196 ? -42.359 -7.374 43.318 1.00 95.50 196 ASP A C 1
ATOM 1496 O O . ASP A 1 196 ? -43.345 -7.218 44.044 1.00 95.50 196 ASP A O 1
ATOM 1500 N N . GLU A 1 197 ? -41.447 -8.315 43.586 1.00 94.31 197 GLU A N 1
ATOM 1501 C CA . GLU A 1 197 ? -41.511 -9.219 44.745 1.00 94.31 197 GLU A CA 1
ATOM 1502 C C . GLU A 1 197 ? -41.402 -8.466 46.082 1.00 94.31 197 GLU A C 1
ATOM 1504 O O . GLU A 1 197 ? -42.183 -8.721 47.002 1.00 94.31 197 GLU A O 1
ATOM 1509 N N . MET A 1 198 ? -40.498 -7.485 46.194 1.00 91.88 198 MET A N 1
ATOM 1510 C CA . MET 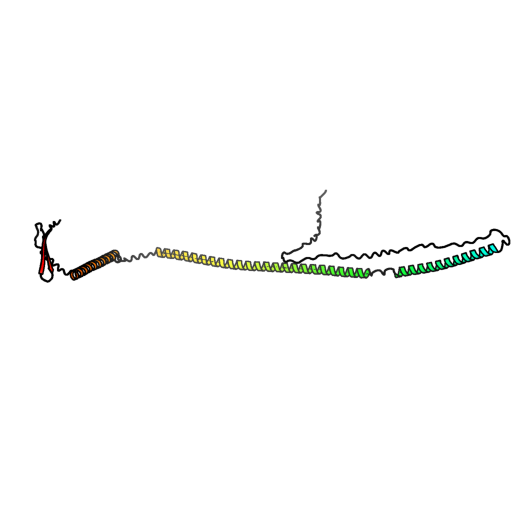A 1 198 ? -40.384 -6.628 47.380 1.00 91.88 198 MET A CA 1
ATOM 1511 C C . MET A 1 198 ? -41.625 -5.751 47.575 1.00 91.88 198 MET A C 1
ATOM 1513 O O . MET A 1 198 ? -42.061 -5.553 48.711 1.00 91.88 198 MET A O 1
ATOM 1517 N N . GLY A 1 199 ? -42.206 -5.233 46.491 1.00 91.88 199 GLY A N 1
ATOM 1518 C CA . GLY A 1 199 ? -43.463 -4.487 46.514 1.00 91.88 199 GLY A CA 1
ATOM 1519 C C . GLY A 1 199 ? -44.616 -5.346 47.031 1.00 91.88 199 GLY A C 1
ATOM 1520 O O . GLY A 1 199 ? -45.341 -4.922 47.931 1.00 91.88 199 GLY A O 1
ATOM 1521 N N . SER A 1 200 ? -44.724 -6.584 46.541 1.00 90.81 200 SER A N 1
ATOM 1522 C CA . SER A 1 200 ? -45.678 -7.578 47.044 1.00 90.81 200 SER A CA 1
ATOM 1523 C C . SER A 1 200 ? -45.451 -7.879 48.527 1.00 90.81 200 SER A C 1
ATOM 1525 O O . SER A 1 200 ? -46.394 -7.850 49.315 1.00 90.81 200 SER A O 1
ATOM 1527 N N . MET A 1 201 ? -44.202 -8.077 48.956 1.00 88.50 201 MET A N 1
ATOM 1528 C CA . MET A 1 201 ? -43.877 -8.325 50.363 1.00 88.50 201 MET A CA 1
ATOM 1529 C C . MET A 1 201 ? -44.208 -7.126 51.262 1.00 88.50 201 MET A C 1
ATOM 1531 O O . MET A 1 201 ? -44.797 -7.314 52.322 1.00 88.50 201 MET A O 1
ATOM 1535 N N . LYS A 1 202 ? -43.919 -5.891 50.831 1.00 87.88 202 LYS A N 1
ATOM 1536 C CA . LYS A 1 202 ? -44.349 -4.669 51.533 1.00 87.88 202 LYS A CA 1
ATOM 1537 C C . LYS A 1 202 ? -45.867 -4.566 51.626 1.00 87.88 202 LYS A C 1
ATOM 1539 O O . LYS A 1 202 ? -46.371 -4.206 52.682 1.00 87.88 202 LYS A O 1
ATOM 1544 N N . ALA A 1 203 ? -46.596 -4.892 50.560 1.00 86.81 203 ALA A N 1
ATOM 1545 C CA . ALA A 1 203 ? -48.056 -4.914 50.591 1.00 86.81 203 ALA A CA 1
ATOM 1546 C C . ALA A 1 203 ? -48.581 -5.972 51.575 1.00 86.81 203 ALA A C 1
ATOM 1548 O O . ALA A 1 203 ? -49.504 -5.692 52.334 1.00 86.81 203 ALA A O 1
ATOM 1549 N N . ARG A 1 204 ? -47.953 -7.157 51.624 1.00 84.62 204 ARG A N 1
ATOM 1550 C CA . ARG A 1 204 ? -48.263 -8.194 52.621 1.00 84.62 204 ARG A CA 1
ATOM 1551 C C . ARG A 1 204 ? -47.988 -7.707 54.044 1.00 84.62 204 ARG A C 1
ATOM 1553 O O . ARG A 1 204 ? -48.884 -7.830 54.863 1.00 84.62 204 ARG A O 1
ATOM 1560 N N . MET A 1 205 ? -46.838 -7.083 54.315 1.00 81.81 205 MET A N 1
ATOM 1561 C CA . MET A 1 205 ? -46.533 -6.512 55.638 1.00 81.81 205 MET A CA 1
ATOM 1562 C C . MET A 1 205 ? -47.467 -5.360 56.028 1.00 81.81 205 MET A C 1
ATOM 1564 O O . MET A 1 205 ? -47.821 -5.232 57.191 1.00 81.81 205 MET A O 1
ATOM 1568 N N . ASN A 1 206 ? -47.883 -4.522 55.074 1.00 77.25 206 ASN A N 1
ATOM 1569 C CA . ASN A 1 206 ? -48.848 -3.454 55.340 1.00 77.25 206 ASN A CA 1
ATOM 1570 C C . ASN A 1 206 ? -50.252 -4.003 55.629 1.00 77.25 206 ASN A C 1
ATOM 1572 O O . ASN A 1 206 ? -50.971 -3.413 56.422 1.00 77.25 206 ASN A O 1
ATOM 1576 N N . ASN A 1 207 ? -50.650 -5.110 54.995 1.00 73.38 207 ASN A N 1
ATOM 1577 C CA . ASN A 1 207 ? -51.923 -5.782 55.277 1.00 73.38 207 ASN A CA 1
ATOM 1578 C C . ASN A 1 207 ? -51.867 -6.586 56.585 1.00 73.38 207 ASN A C 1
ATOM 1580 O O . ASN A 1 207 ? -52.856 -6.673 57.303 1.00 73.38 207 ASN A O 1
ATOM 1584 N N . GLU A 1 208 ? -50.701 -7.142 56.909 1.00 66.06 208 GLU A N 1
ATOM 1585 C CA . GLU A 1 208 ? -50.362 -7.752 58.196 1.00 66.06 208 GLU A CA 1
ATOM 1586 C C . GLU A 1 208 ? -49.870 -6.673 59.173 1.00 66.06 208 GLU A C 1
ATOM 1588 O O . GLU A 1 208 ? -48.871 -6.826 59.876 1.00 66.06 208 GLU A O 1
ATOM 1593 N N . GLN A 1 209 ? -50.569 -5.533 59.192 1.00 56.41 209 GLN A N 1
ATOM 1594 C CA . GLN A 1 209 ? -50.372 -4.502 60.196 1.00 56.41 209 GLN A CA 1
ATOM 1595 C C . GLN A 1 209 ? -50.804 -5.086 61.543 1.00 56.41 209 GLN A C 1
ATOM 1597 O O . GLN A 1 209 ? -51.966 -5.029 61.942 1.00 56.41 209 GLN A O 1
ATOM 1602 N N . VAL A 1 210 ? -49.852 -5.685 62.254 1.00 55.59 210 VAL A N 1
ATOM 1603 C CA . VAL A 1 210 ? -49.994 -5.951 63.680 1.00 55.59 210 VAL A CA 1
ATOM 1604 C C . VAL A 1 210 ? -50.001 -4.581 64.349 1.00 55.59 210 VAL A C 1
ATOM 1606 O O . VAL A 1 210 ? -48.955 -3.965 64.554 1.00 55.59 210 VAL A O 1
ATOM 1609 N N . ASN A 1 211 ? -51.201 -4.073 64.623 1.00 57.28 211 ASN A N 1
ATOM 1610 C CA . ASN A 1 211 ? -51.413 -2.878 65.424 1.00 57.28 211 ASN A CA 1
ATOM 1611 C C . ASN A 1 211 ? -50.990 -3.199 66.863 1.00 57.28 211 ASN A C 1
ATOM 1613 O O . ASN A 1 211 ? -51.801 -3.596 67.696 1.00 57.28 211 ASN A O 1
ATOM 1617 N N . VAL A 1 212 ? -49.688 -3.118 67.139 1.00 61.38 212 VAL A N 1
ATOM 1618 C CA . VAL A 1 212 ? -49.174 -3.146 68.505 1.00 61.38 212 VAL A CA 1
ATOM 1619 C C . VAL A 1 212 ? -49.397 -1.750 69.066 1.00 61.38 212 VAL A C 1
ATOM 1621 O O . VAL A 1 212 ? -48.515 -0.894 69.027 1.00 61.38 212 VAL A O 1
ATOM 1624 N N . GLU A 1 213 ? -50.606 -1.517 69.568 1.00 53.38 213 GLU A N 1
ATOM 1625 C CA . GLU A 1 213 ? -50.851 -0.466 70.548 1.00 53.38 213 GLU A CA 1
ATOM 1626 C C . GLU A 1 213 ? -50.075 -0.845 71.808 1.00 53.38 213 GLU A C 1
ATOM 1628 O O . GLU A 1 213 ? -50.577 -1.482 72.732 1.00 53.38 213 GLU A O 1
ATOM 1633 N N . VAL A 1 214 ? -48.787 -0.510 71.822 1.00 58.03 214 VAL A N 1
ATOM 1634 C CA . VAL A 1 214 ? -48.085 -0.335 73.083 1.00 58.03 214 VAL A CA 1
ATOM 1635 C C . VAL A 1 214 ? -48.766 0.868 73.717 1.00 58.03 214 VAL A C 1
ATOM 1637 O O . VAL A 1 214 ? -48.593 1.988 73.235 1.00 58.03 214 VAL A O 1
ATOM 1640 N N . ASP A 1 215 ? -49.578 0.626 74.746 1.00 58.81 215 ASP A N 1
ATOM 1641 C CA . ASP A 1 215 ? -50.051 1.648 75.678 1.00 58.81 215 ASP A CA 1
ATOM 1642 C C . ASP A 1 215 ? -48.815 2.232 76.374 1.00 58.81 215 ASP A C 1
ATOM 1644 O O . ASP A 1 215 ? -48.407 1.839 77.469 1.00 58.81 215 ASP A O 1
ATOM 1648 N N . ALA A 1 216 ? -48.098 3.081 75.642 1.00 58.06 216 ALA A N 1
ATOM 1649 C CA . ALA A 1 216 ? -46.984 3.835 76.153 1.00 58.06 216 ALA A CA 1
ATOM 1650 C C . ALA A 1 216 ? -47.604 4.865 77.087 1.00 58.06 216 ALA A C 1
ATOM 1652 O O . ALA A 1 216 ? -47.988 5.950 76.645 1.00 58.06 216 ALA A O 1
ATOM 1653 N N . ALA A 1 217 ? -47.740 4.482 78.363 1.00 64.81 217 ALA A N 1
ATOM 1654 C CA . ALA A 1 217 ? -48.136 5.372 79.440 1.00 64.81 217 ALA A CA 1
ATOM 1655 C C . ALA A 1 217 ? -47.455 6.720 79.207 1.00 64.81 217 ALA A C 1
ATOM 1657 O O . ALA A 1 217 ? -46.229 6.774 79.064 1.00 64.81 217 ALA A O 1
ATOM 1658 N N . GLN A 1 218 ? -48.282 7.758 79.062 1.00 66.44 218 GLN A N 1
ATOM 1659 C CA . GLN A 1 218 ? -47.888 9.105 78.671 1.00 66.44 218 GLN A CA 1
ATOM 1660 C C . GLN A 1 218 ? -46.567 9.458 79.361 1.00 66.44 218 GLN A C 1
ATOM 1662 O O . GLN A 1 218 ? -46.508 9.524 80.590 1.00 66.44 218 GLN A O 1
ATOM 1667 N N . GLY A 1 219 ? -45.490 9.567 78.573 1.00 68.88 219 GLY A N 1
ATOM 1668 C CA . GLY A 1 219 ? -44.151 9.798 79.112 1.00 68.88 219 GLY A CA 1
ATOM 1669 C C . GLY A 1 219 ? -44.156 11.002 80.062 1.00 68.88 219 GLY A C 1
ATOM 1670 O O . GLY A 1 219 ? -44.993 11.893 79.896 1.00 68.88 219 GLY A O 1
ATOM 1671 N N . PRO A 1 220 ? -43.263 11.038 81.067 1.00 76.94 220 PRO A N 1
ATOM 1672 C CA . PRO A 1 220 ? -43.284 12.073 82.095 1.00 76.94 220 PRO A CA 1
ATOM 1673 C C . PRO A 1 220 ? -43.341 13.464 81.457 1.00 76.94 220 PRO A C 1
ATOM 1675 O O . PRO A 1 220 ? -42.513 13.787 80.602 1.00 76.94 220 PRO A O 1
ATOM 1678 N N . ASP A 1 221 ? -44.351 14.255 81.839 1.00 80.75 221 ASP A N 1
ATOM 1679 C CA . ASP A 1 221 ? -44.649 15.537 81.204 1.00 80.75 221 ASP A CA 1
ATOM 1680 C C . ASP A 1 221 ? -43.453 16.481 81.346 1.00 80.75 221 ASP A C 1
ATOM 1682 O O . ASP A 1 221 ? -43.188 17.059 82.406 1.00 80.75 221 ASP A O 1
ATOM 1686 N N . LEU A 1 222 ? -42.721 16.643 80.244 1.00 85.06 222 LEU A N 1
ATOM 1687 C CA . LEU A 1 222 ? -41.560 17.517 80.175 1.00 85.06 222 LEU A CA 1
ATOM 1688 C C . LEU A 1 222 ? -41.932 18.945 80.585 1.00 85.06 222 LEU A C 1
ATOM 1690 O O . LEU A 1 222 ? -41.111 19.650 81.165 1.00 85.06 222 LEU A O 1
ATOM 1694 N N . LYS A 1 223 ? -43.177 19.372 80.344 1.00 85.06 223 LYS A N 1
ATOM 1695 C CA . LYS A 1 223 ? -43.652 20.700 80.732 1.00 85.06 223 LYS A CA 1
ATOM 1696 C C . LYS A 1 223 ? -43.707 20.858 82.252 1.00 85.06 223 LYS A C 1
ATOM 1698 O O . LYS A 1 223 ? -43.272 21.894 82.754 1.00 85.06 223 LYS A O 1
ATOM 1703 N N . ALA A 1 224 ? -44.173 19.841 82.976 1.00 87.38 224 ALA A N 1
ATOM 1704 C CA . ALA A 1 224 ? -44.170 19.820 84.436 1.00 87.38 224 ALA A CA 1
ATOM 1705 C C . ALA A 1 224 ? -42.741 19.824 85.003 1.00 87.38 224 ALA A C 1
ATOM 1707 O O . ALA A 1 224 ? -42.436 20.619 85.891 1.00 87.38 224 ALA A O 1
ATOM 1708 N N . ILE A 1 225 ? -41.837 19.016 84.436 1.00 90.19 225 ILE A N 1
ATOM 1709 C CA . ILE A 1 225 ? -40.424 18.971 84.857 1.00 90.19 225 ILE A CA 1
ATOM 1710 C C . ILE A 1 225 ? -39.740 20.327 84.632 1.00 90.19 225 ILE A C 1
ATOM 1712 O O . ILE A 1 225 ? -39.033 20.828 85.506 1.00 90.19 225 ILE A O 1
ATOM 1716 N N . MET A 1 226 ? -39.977 20.959 83.481 1.00 90.12 226 MET A N 1
ATOM 1717 C CA . MET A 1 226 ? -39.424 22.279 83.167 1.00 90.12 226 MET A CA 1
ATOM 1718 C C . MET A 1 226 ? -39.989 23.381 84.075 1.00 90.12 226 MET A C 1
ATOM 1720 O O . MET A 1 226 ? -39.266 24.316 84.425 1.00 90.12 226 MET A O 1
ATOM 1724 N N . ALA A 1 227 ? -41.261 23.281 84.476 1.00 91.81 227 ALA A N 1
ATOM 1725 C CA . ALA A 1 227 ? -41.875 24.211 85.420 1.00 91.81 227 ALA A CA 1
ATOM 1726 C C . ALA A 1 227 ? -41.271 24.079 86.828 1.00 91.81 227 ALA A C 1
ATOM 1728 O O . ALA A 1 227 ? -40.906 25.091 87.426 1.00 91.81 227 ALA A O 1
ATOM 1729 N N . GLU A 1 228 ? -41.090 22.851 87.321 1.00 93.81 228 GLU A N 1
ATOM 1730 C CA . GLU A 1 228 ? -40.446 22.585 88.613 1.00 93.81 228 GLU A CA 1
ATOM 1731 C C . GLU A 1 228 ? -39.001 23.106 88.630 1.00 93.81 228 GLU A C 1
ATOM 1733 O O . GLU A 1 228 ? -38.603 23.831 89.543 1.00 93.81 228 GLU A O 1
ATOM 1738 N N . LEU A 1 229 ? -38.231 22.834 87.567 1.00 94.25 229 LEU A N 1
ATOM 1739 C CA . LEU A 1 229 ? -36.856 23.321 87.435 1.00 94.25 229 LEU A CA 1
ATOM 1740 C C . LEU A 1 229 ? -36.793 24.855 87.516 1.00 94.25 229 LEU A C 1
ATOM 1742 O O . LEU A 1 229 ? -35.927 25.420 88.187 1.00 94.25 229 LEU A O 1
ATOM 1746 N N . ARG A 1 230 ? -37.744 25.546 86.875 1.00 94.81 230 ARG A N 1
ATOM 1747 C CA . ARG A 1 230 ? -37.842 27.008 86.926 1.00 94.81 230 ARG A CA 1
ATOM 1748 C C . ARG A 1 230 ? -38.119 27.513 88.342 1.00 94.81 230 ARG A C 1
ATOM 1750 O O . ARG A 1 230 ? -37.442 28.440 88.785 1.00 94.81 230 ARG A O 1
ATOM 1757 N N . ILE A 1 231 ? -39.054 26.892 89.062 1.00 95.00 231 ILE A N 1
ATOM 1758 C CA . ILE A 1 231 ? -39.371 27.246 90.455 1.00 95.00 231 ILE A CA 1
ATOM 1759 C C . ILE A 1 231 ? -38.131 27.087 91.344 1.00 95.00 231 ILE A C 1
ATOM 1761 O O . ILE A 1 231 ? -37.839 27.972 92.156 1.00 95.00 231 ILE A O 1
ATOM 1765 N N . GLN A 1 232 ? -37.361 26.009 91.159 1.00 95.38 232 GLN A N 1
ATOM 1766 C CA . GLN A 1 232 ? -36.127 25.778 91.914 1.00 95.38 232 GLN A CA 1
ATOM 1767 C C . GLN A 1 232 ? -35.078 26.866 91.658 1.00 95.38 232 GLN A C 1
ATOM 1769 O O . GLN A 1 232 ? -34.543 27.443 92.610 1.00 95.38 232 GLN A O 1
ATOM 1774 N N . TYR A 1 233 ? -34.820 27.208 90.392 1.00 95.62 233 TYR A N 1
ATOM 1775 C CA . TYR A 1 233 ? -33.867 28.267 90.046 1.00 95.62 233 TYR A CA 1
ATOM 1776 C C . TYR A 1 233 ? -34.301 29.640 90.561 1.00 95.62 233 TYR A C 1
ATOM 1778 O O . TYR A 1 233 ? -33.478 30.382 91.099 1.00 95.62 233 TYR A O 1
ATOM 1786 N N . GLU A 1 234 ? -35.587 29.975 90.463 1.00 95.19 234 GLU A N 1
ATOM 1787 C CA . GLU A 1 234 ? -36.121 31.216 91.029 1.00 95.19 234 GLU A CA 1
ATOM 1788 C C . GLU A 1 234 ? -35.980 31.254 92.558 1.00 95.19 234 GLU A C 1
ATOM 1790 O O . GLU A 1 234 ? -35.687 32.308 93.130 1.00 95.19 234 GLU A O 1
ATOM 1795 N N . GLY A 1 235 ? -36.144 30.112 93.232 1.00 94.75 235 GLY A N 1
ATOM 1796 C CA . GLY A 1 235 ? -35.900 29.964 94.665 1.00 94.75 235 GLY A CA 1
ATOM 1797 C C . GLY A 1 235 ? -34.441 30.228 95.044 1.00 94.75 235 GLY A C 1
ATOM 1798 O O . GLY A 1 235 ? -34.177 31.034 95.941 1.00 94.75 235 GLY A O 1
ATOM 1799 N N . ILE A 1 236 ? -33.497 29.610 94.326 1.00 95.44 236 ILE A N 1
ATOM 1800 C CA . ILE A 1 236 ? -32.053 29.818 94.522 1.00 95.44 236 ILE A CA 1
ATOM 1801 C C . ILE A 1 236 ? -31.685 31.283 94.269 1.00 95.44 236 ILE A C 1
ATOM 1803 O O . ILE A 1 236 ? -30.998 31.891 95.089 1.00 95.44 236 ILE A O 1
ATOM 1807 N N . ALA A 1 237 ? -32.186 31.884 93.187 1.00 94.31 237 ALA A N 1
ATOM 1808 C CA . ALA A 1 237 ? -31.934 33.285 92.862 1.00 94.31 237 ALA A CA 1
ATOM 1809 C C . ALA A 1 237 ? -32.472 34.235 93.947 1.00 94.31 237 ALA A C 1
ATOM 1811 O O . ALA A 1 237 ? -31.766 35.151 94.372 1.00 94.31 237 ALA A O 1
ATOM 1812 N N . ARG A 1 238 ? -33.692 33.995 94.455 1.00 93.81 238 ARG A N 1
ATOM 1813 C CA . ARG A 1 238 ? -34.268 34.770 95.570 1.00 93.81 238 ARG A CA 1
ATOM 1814 C C . ARG A 1 238 ? -33.451 34.639 96.847 1.00 93.81 238 ARG A C 1
ATOM 1816 O O . ARG A 1 238 ? -33.237 35.645 97.521 1.00 93.81 238 ARG A O 1
ATOM 1823 N N . LYS A 1 239 ? -33.013 33.425 97.187 1.00 95.38 239 LYS A N 1
ATOM 1824 C CA . LYS A 1 239 ? -32.175 33.190 98.367 1.00 95.38 239 LYS A CA 1
ATOM 1825 C C . LYS A 1 239 ? -30.838 33.916 98.231 1.00 95.38 239 LYS A C 1
ATOM 1827 O O . LYS A 1 239 ? -30.490 34.689 99.112 1.00 95.38 239 LYS A O 1
ATOM 1832 N N . ASN A 1 240 ? -30.167 33.768 97.091 1.00 94.31 240 ASN A N 1
ATOM 1833 C CA . ASN A 1 240 ? -28.893 34.432 96.823 1.00 94.31 240 ASN A CA 1
ATOM 1834 C C . ASN A 1 240 ? -29.007 35.966 96.893 1.00 94.31 240 ASN A C 1
ATOM 1836 O O . ASN A 1 240 ? -28.143 36.632 97.462 1.00 94.31 240 ASN A O 1
ATOM 1840 N N . LYS A 1 241 ? -30.109 36.536 96.383 1.00 95.44 241 LYS A N 1
ATOM 1841 C CA . LYS A 1 241 ? -30.393 37.972 96.510 1.00 95.44 241 LYS A CA 1
ATOM 1842 C C . LYS A 1 241 ? -30.513 38.403 97.977 1.00 95.44 241 LYS A C 1
ATOM 1844 O O . LYS A 1 241 ? -29.839 39.347 98.374 1.00 95.44 241 LYS A O 1
ATOM 1849 N N . LYS A 1 242 ? -31.322 37.703 98.781 1.00 94.69 242 LYS A N 1
ATOM 1850 C CA . LYS A 1 242 ? -31.489 38.009 100.215 1.00 94.69 242 LYS A CA 1
ATOM 1851 C C . LYS A 1 242 ? -30.178 37.868 100.986 1.00 94.69 242 LYS A C 1
ATOM 1853 O O . LYS A 1 242 ? -29.840 38.746 101.770 1.00 94.69 242 LYS A O 1
ATOM 1858 N N . ASP A 1 243 ? -29.431 36.796 100.741 1.00 94.19 243 ASP A N 1
ATOM 1859 C CA . ASP A 1 243 ? -28.152 36.545 101.410 1.00 94.19 243 ASP A CA 1
ATOM 1860 C C . ASP A 1 243 ? -27.128 37.639 101.057 1.00 94.19 243 ASP A C 1
ATOM 1862 O O . ASP A 1 243 ? -26.414 38.129 101.933 1.00 94.19 243 ASP A O 1
ATOM 1866 N N . SER A 1 244 ? -27.120 38.098 99.799 1.00 89.56 244 SER A N 1
ATOM 1867 C CA . SER A 1 244 ? -26.306 39.238 99.357 1.00 89.56 244 SER A CA 1
ATOM 1868 C C . SER A 1 244 ? -26.719 40.539 100.051 1.00 89.56 244 SER A C 1
ATOM 1870 O O . SER A 1 244 ? -25.861 41.259 100.553 1.00 89.56 244 SER A O 1
ATOM 1872 N N . GLU A 1 245 ? -28.019 40.839 100.126 1.00 91.00 245 GLU A N 1
ATOM 1873 C CA . GLU A 1 245 ? -28.544 42.019 100.831 1.00 91.00 245 GLU A CA 1
ATOM 1874 C C . GLU A 1 245 ? -28.157 42.007 102.317 1.00 91.00 245 GLU A C 1
ATOM 1876 O O . GLU A 1 245 ? -27.641 43.003 102.824 1.00 91.00 245 GLU A O 1
ATOM 1881 N N . ILE A 1 246 ? -28.321 40.871 103.002 1.00 91.12 246 ILE A N 1
ATOM 1882 C CA . ILE A 1 246 ? -27.909 40.688 104.402 1.00 91.12 246 ILE A CA 1
ATOM 1883 C C . ILE A 1 246 ? -26.400 40.912 104.553 1.00 91.12 246 ILE A C 1
ATOM 1885 O O . ILE A 1 246 ? -25.962 41.601 105.478 1.00 91.12 246 ILE A O 1
ATOM 1889 N N . TRP A 1 247 ? -25.594 40.361 103.644 1.00 90.38 247 TRP A N 1
ATOM 1890 C CA . TRP A 1 247 ? -24.144 40.537 103.658 1.00 90.38 247 TRP A CA 1
ATOM 1891 C C . TRP A 1 247 ? -23.740 42.008 103.482 1.00 90.38 247 TRP A C 1
ATOM 1893 O O . TRP A 1 247 ? -22.901 42.514 104.235 1.00 90.38 247 TRP A O 1
ATOM 1903 N N . TYR A 1 248 ? -24.377 42.722 102.549 1.00 87.31 248 TYR A N 1
ATOM 1904 C CA . TYR A 1 248 ? -24.150 44.153 102.344 1.00 87.31 248 TYR A CA 1
ATOM 1905 C C . TYR A 1 248 ? -24.574 44.979 103.559 1.00 87.31 248 TYR A C 1
ATOM 1907 O O . TYR A 1 248 ? -23.791 45.809 104.023 1.00 87.31 248 TYR A O 1
ATOM 1915 N N . LEU A 1 249 ? -25.762 44.727 104.116 1.00 84.81 249 LEU A N 1
ATOM 1916 C CA . LEU A 1 249 ? -26.247 45.408 105.320 1.00 84.81 249 LEU A CA 1
ATOM 1917 C C . LEU A 1 249 ? -25.293 45.207 106.500 1.00 84.81 249 LEU A C 1
ATOM 1919 O O . LEU A 1 249 ? -24.944 46.175 107.177 1.00 84.81 249 LEU A O 1
ATOM 1923 N N . LYS A 1 250 ? -24.791 43.982 106.700 1.00 84.62 250 LYS A N 1
ATOM 1924 C CA . LYS A 1 250 ? -23.776 43.691 107.719 1.00 84.62 250 LYS A CA 1
ATOM 1925 C C . LYS A 1 250 ? -22.505 44.514 107.499 1.00 84.62 250 LYS A C 1
ATOM 1927 O O . LYS A 1 250 ? -21.995 45.114 108.442 1.00 84.62 250 LYS A O 1
ATOM 1932 N N . LYS A 1 251 ? -22.006 44.596 106.261 1.00 81.81 251 LYS A N 1
ATOM 1933 C CA . LYS A 1 251 ? -20.783 45.354 105.956 1.00 81.81 251 LYS A CA 1
ATOM 1934 C C . LYS A 1 251 ? -20.958 46.866 106.119 1.00 81.81 251 LYS A C 1
ATOM 1936 O O . LYS A 1 251 ? -20.021 47.535 106.555 1.00 81.81 251 LYS A O 1
ATOM 1941 N N . VAL A 1 252 ? -22.133 47.400 105.783 1.00 76.06 252 VAL A N 1
ATOM 1942 C CA . VAL A 1 252 ? -22.482 48.813 106.003 1.00 76.06 252 VAL A CA 1
ATOM 1943 C C . VAL A 1 252 ? -22.590 49.114 107.498 1.00 76.06 252 VAL A C 1
ATOM 1945 O O . VAL A 1 252 ? -22.016 50.100 107.951 1.00 76.06 252 VAL A O 1
ATOM 1948 N N . SER A 1 253 ? -23.235 48.241 108.277 1.00 65.38 253 SER A N 1
ATOM 1949 C CA . SER A 1 253 ? -23.320 48.369 109.738 1.00 65.38 253 SER A CA 1
ATOM 1950 C C . SER A 1 253 ? -21.935 48.348 110.402 1.00 65.38 253 SER A C 1
ATOM 1952 O O . SER A 1 253 ? -21.643 49.219 111.219 1.00 65.38 253 SER A O 1
ATOM 1954 N N . GLU A 1 254 ? -21.045 47.439 109.985 1.00 70.19 254 GLU A N 1
ATOM 1955 C CA . GLU A 1 254 ? -19.660 47.373 110.482 1.00 70.19 254 GLU A CA 1
ATOM 1956 C C . GLU A 1 254 ? -18.840 48.633 110.156 1.00 70.19 254 GLU A C 1
ATOM 1958 O O . GLU A 1 254 ? -18.033 49.063 110.976 1.00 70.19 254 GLU A O 1
ATOM 1963 N N . LYS A 1 255 ? -19.016 49.232 108.968 1.00 62.22 255 LYS A N 1
ATOM 1964 C CA . LYS A 1 255 ? -18.254 50.425 108.550 1.00 62.22 255 LYS A CA 1
ATOM 1965 C C . LYS A 1 255 ? -18.826 51.746 109.073 1.00 62.22 255 LYS A C 1
ATOM 1967 O O . LYS A 1 255 ? -18.070 52.700 109.206 1.00 62.22 255 LYS A O 1
ATOM 1972 N N . SER A 1 256 ? -20.132 51.823 109.336 1.00 50.22 256 SER A N 1
ATOM 1973 C CA . SER A 1 256 ? -20.815 53.066 109.723 1.00 50.22 256 SER A CA 1
ATOM 1974 C C . SER A 1 256 ? -20.876 53.308 111.236 1.00 50.22 256 SER A C 1
ATOM 1976 O O . SER A 1 256 ? -21.369 54.358 111.634 1.00 50.22 256 SER A O 1
ATOM 1978 N N . GLY A 1 257 ? -20.422 52.372 112.083 1.00 53.19 257 GLY A N 1
ATOM 1979 C CA . GLY A 1 257 ? -20.386 52.564 113.542 1.00 53.19 257 GLY A CA 1
ATOM 1980 C C . GLY A 1 257 ? -21.730 52.980 114.162 1.00 53.19 257 GLY A C 1
ATOM 1981 O O . GLY A 1 257 ? -21.746 53.686 115.164 1.00 53.19 257 GLY A O 1
ATOM 1982 N N . MET A 1 258 ? -22.852 52.587 113.547 1.00 41.16 258 MET A N 1
ATOM 1983 C CA . MET A 1 258 ? -24.197 53.043 113.900 1.00 41.16 258 MET A CA 1
ATOM 1984 C C . MET A 1 258 ? -25.048 51.848 114.340 1.00 41.16 258 MET A C 1
ATOM 1986 O O . MET A 1 258 ? -25.366 50.963 113.542 1.00 41.16 258 MET A O 1
ATOM 1990 N N . VAL A 1 259 ? -25.400 51.819 115.627 1.00 44.56 259 VAL A N 1
ATOM 1991 C CA . VAL A 1 259 ? -26.345 50.857 116.208 1.00 44.56 259 VAL A CA 1
ATOM 1992 C C . VAL A 1 259 ? -27.759 51.357 115.920 1.00 44.56 259 VAL A C 1
ATOM 1994 O O . VAL A 1 259 ? -28.242 52.279 116.569 1.00 44.56 259 VAL A O 1
ATOM 1997 N N . MET A 1 260 ? -28.431 50.751 114.941 1.00 40.22 260 MET A N 1
ATOM 1998 C CA . MET A 1 260 ? -29.863 50.962 114.717 1.00 40.22 260 MET A CA 1
ATOM 1999 C C . MET A 1 260 ? -30.643 49.934 115.538 1.00 40.22 260 MET A C 1
ATOM 2001 O O . MET A 1 260 ? -30.860 48.804 115.104 1.00 40.22 260 MET A O 1
ATOM 2005 N N . MET A 1 261 ? -31.038 50.319 116.752 1.00 42.91 261 MET A N 1
ATOM 2006 C CA . MET A 1 261 ? -31.996 49.565 117.560 1.00 42.91 261 MET A CA 1
ATOM 2007 C C . MET A 1 261 ? -33.409 49.999 117.158 1.00 42.91 261 MET A C 1
ATOM 2009 O O . MET A 1 261 ? -33.951 50.972 117.675 1.00 42.91 261 MET A O 1
ATOM 2013 N N . THR A 1 262 ? -34.012 49.298 116.200 1.00 44.50 262 THR A N 1
ATOM 2014 C CA . THR A 1 262 ? -35.433 49.474 115.879 1.00 44.50 262 THR A CA 1
ATOM 2015 C C . THR A 1 262 ? -36.258 48.657 116.872 1.00 44.50 262 THR A C 1
ATOM 2017 O O . THR A 1 262 ? -36.423 47.451 116.708 1.00 44.50 262 THR A O 1
ATOM 2020 N N . ILE A 1 263 ? -36.755 49.305 117.931 1.00 44.69 263 ILE A N 1
ATOM 2021 C CA . ILE A 1 263 ? -37.770 48.723 118.819 1.00 44.69 263 ILE A CA 1
ATOM 2022 C C . ILE A 1 263 ? -39.136 49.024 118.204 1.00 44.69 263 ILE A C 1
ATOM 2024 O O . ILE A 1 263 ? -39.657 50.131 118.327 1.00 44.69 263 ILE A O 1
ATOM 2028 N N . SER A 1 264 ? -39.716 48.041 117.526 1.00 42.28 264 SER A N 1
ATOM 2029 C CA . SER A 1 264 ? -41.113 48.090 117.099 1.00 42.28 264 SER A CA 1
ATOM 2030 C C . SER A 1 264 ? -41.972 47.456 118.193 1.00 42.28 264 SER A C 1
ATOM 2032 O O . SER A 1 264 ? -42.022 46.236 118.314 1.00 42.28 264 SER A O 1
ATOM 2034 N N . ALA A 1 265 ? -42.620 48.282 119.018 1.00 44.69 265 ALA A N 1
ATOM 2035 C CA . ALA A 1 265 ? -43.685 47.837 119.911 1.00 44.69 265 ALA A CA 1
ATOM 2036 C C . ALA A 1 265 ? -45.020 47.946 119.162 1.00 44.69 265 ALA A C 1
ATOM 2038 O O . ALA A 1 265 ? -45.519 49.046 118.932 1.00 44.69 265 ALA A O 1
ATOM 2039 N N . GLU A 1 266 ? -45.576 46.808 118.752 1.00 40.34 266 GLU A N 1
ATOM 2040 C CA . GLU A 1 266 ? -46.869 46.736 118.074 1.00 40.34 266 GLU A CA 1
ATOM 2041 C C . GLU A 1 266 ? -47.923 46.244 119.073 1.00 40.34 266 GLU A C 1
ATOM 2043 O O . GLU A 1 266 ? -48.063 45.056 119.350 1.00 40.34 266 GLU A O 1
ATOM 2048 N N . LEU A 1 267 ? -48.639 47.198 119.670 1.00 42.75 267 LEU A N 1
ATOM 2049 C CA . LEU A 1 267 ? -49.914 46.960 120.337 1.00 42.75 267 LEU A CA 1
ATOM 2050 C C . LEU A 1 267 ? -51.003 47.405 119.359 1.00 42.75 267 LEU A C 1
ATOM 2052 O O . LEU A 1 267 ? -51.040 48.585 119.014 1.00 42.75 267 LEU A O 1
ATOM 2056 N N . LYS A 1 268 ? -51.907 46.502 118.956 1.00 39.94 268 LYS A N 1
ATOM 2057 C CA . LYS A 1 268 ? -53.316 46.541 119.393 1.00 39.94 268 LYS A CA 1
ATOM 2058 C C . LYS A 1 268 ? -54.248 45.670 118.539 1.00 39.94 268 LYS A C 1
ATOM 2060 O O . LYS A 1 268 ? -54.179 45.610 117.316 1.00 39.94 268 LYS A O 1
ATOM 2065 N N . GLU A 1 269 ? -55.151 45.057 119.288 1.00 45.47 269 GLU A N 1
ATOM 2066 C CA . GLU A 1 269 ? -56.468 44.519 118.962 1.00 45.47 269 GLU A CA 1
ATOM 2067 C C . GLU A 1 269 ? -57.298 45.354 117.954 1.00 45.47 269 GLU A C 1
ATOM 2069 O O . GLU A 1 269 ? -57.091 46.562 117.809 1.00 45.47 269 GLU A O 1
ATOM 2074 N N . PRO A 1 270 ? -58.262 44.724 117.254 1.00 44.56 270 PRO A N 1
ATOM 2075 C CA . PRO A 1 270 ? -58.895 45.287 116.064 1.00 44.56 270 PRO A CA 1
ATOM 2076 C C . PRO A 1 270 ? -59.897 46.404 116.392 1.00 44.56 270 PRO A C 1
ATOM 2078 O O . PRO A 1 270 ? -60.804 46.207 117.196 1.00 44.56 270 PRO A O 1
ATOM 2081 N N . GLY A 1 271 ? -59.804 47.548 115.699 1.00 56.50 271 GLY A N 1
ATOM 2082 C CA . GLY A 1 271 ? -60.989 48.399 115.514 1.00 56.50 271 GLY A CA 1
ATOM 2083 C C . GLY A 1 271 ? -60.833 49.911 115.343 1.00 56.50 271 GLY A C 1
ATOM 2084 O O . GLY A 1 271 ? -61.836 50.542 115.027 1.00 56.50 271 GLY A O 1
ATOM 2085 N N . VAL A 1 272 ? -59.662 50.541 115.514 1.00 54.28 272 VAL A N 1
ATOM 2086 C CA . VAL A 1 272 ? -59.534 52.006 115.322 1.00 54.28 272 VAL A CA 1
ATOM 2087 C C . VAL A 1 272 ? -58.165 52.380 114.744 1.00 54.28 272 VAL A C 1
ATOM 2089 O O . VAL A 1 272 ? -57.149 51.835 115.163 1.00 54.28 272 VAL A O 1
ATOM 2092 N N . ARG A 1 273 ? -58.174 53.320 113.785 1.00 51.28 273 ARG A N 1
ATOM 2093 C CA . ARG A 1 273 ? -57.022 53.964 113.124 1.00 51.28 273 ARG A CA 1
ATOM 2094 C C . ARG A 1 273 ? -55.847 54.181 114.089 1.00 51.28 273 ARG A C 1
ATOM 2096 O O . ARG A 1 273 ? -55.979 54.899 115.077 1.00 51.28 273 ARG A O 1
ATOM 2103 N N . THR A 1 274 ? -54.709 53.557 113.800 1.00 51.16 274 THR A N 1
ATOM 2104 C CA . THR A 1 274 ? -53.476 53.683 114.587 1.00 51.16 274 THR A CA 1
ATOM 2105 C C . THR A 1 274 ? -52.567 54.744 113.971 1.00 51.16 274 THR A C 1
ATOM 2107 O O . THR A 1 274 ? -52.033 54.537 112.883 1.00 51.16 274 THR A O 1
ATOM 2110 N N . MET A 1 275 ? -52.360 55.860 114.675 1.00 49.91 275 MET A N 1
ATOM 2111 C CA . MET A 1 275 ? -51.303 56.824 114.352 1.00 49.91 275 MET A CA 1
ATOM 2112 C C . MET A 1 275 ? -49.971 56.321 114.922 1.00 49.91 275 MET A C 1
ATOM 2114 O O . MET A 1 275 ? -49.874 56.064 116.124 1.00 49.91 275 MET A O 1
ATOM 2118 N N . LYS A 1 276 ? -48.935 56.186 114.084 1.00 57.09 276 LYS A N 1
ATOM 2119 C CA . LYS A 1 276 ? -47.566 55.912 114.542 1.00 57.09 276 LYS A CA 1
ATOM 2120 C C . LYS A 1 276 ? -46.853 57.246 114.754 1.00 57.09 276 LYS A C 1
ATOM 2122 O O . LYS A 1 276 ? -46.729 58.034 113.821 1.00 57.09 276 LYS A O 1
ATOM 2127 N N . ILE A 1 277 ? -46.366 57.491 115.969 1.00 54.94 277 ILE A N 1
ATOM 2128 C CA . ILE A 1 277 ? -45.450 58.602 116.258 1.00 54.94 277 ILE A CA 1
ATOM 2129 C C . ILE A 1 277 ? -44.049 58.011 116.385 1.00 54.94 277 ILE A C 1
ATOM 2131 O O . ILE A 1 277 ? -43.781 57.251 117.315 1.00 54.94 277 ILE A O 1
ATOM 2135 N N . VAL A 1 278 ? -43.154 58.353 115.459 1.00 59.50 278 VAL A N 1
ATOM 2136 C CA . VAL A 1 278 ? -41.741 57.972 115.528 1.00 59.50 278 VAL A CA 1
ATOM 2137 C C . VAL A 1 278 ? -40.961 59.167 116.069 1.00 59.50 278 VAL A C 1
ATOM 2139 O O . VAL A 1 278 ? -40.924 60.229 115.448 1.00 59.50 278 VAL A O 1
ATOM 2142 N N . LYS A 1 279 ? -40.337 59.016 117.243 1.00 55.94 279 LYS A N 1
ATOM 2143 C CA . LYS A 1 279 ? -39.360 59.986 117.756 1.00 55.94 279 LYS A CA 1
ATOM 2144 C C . LYS A 1 279 ? -37.962 59.502 117.398 1.00 55.94 279 LYS A C 1
ATOM 2146 O O . LYS A 1 279 ? -37.518 58.487 117.926 1.00 55.94 279 LYS A O 1
ATOM 2151 N N . VAL A 1 280 ? -37.269 60.246 116.541 1.00 59.09 280 VAL A N 1
ATOM 2152 C CA . VAL A 1 280 ? -35.847 60.024 116.268 1.00 59.09 280 VAL A CA 1
ATOM 2153 C C . VAL A 1 280 ? -35.056 61.039 117.088 1.00 59.09 280 VAL A C 1
ATOM 2155 O O . VAL A 1 280 ? -35.249 62.250 116.950 1.00 59.09 280 VAL A O 1
ATOM 2158 N N . VAL A 1 281 ? -34.200 60.541 117.980 1.00 56.75 281 VAL A N 1
ATOM 2159 C CA . VAL A 1 281 ? -33.235 61.358 118.725 1.00 56.75 281 VAL A CA 1
ATOM 2160 C C . VAL A 1 281 ? -31.854 61.030 118.189 1.00 56.75 281 VAL A C 1
ATOM 2162 O O . VAL A 1 281 ? -31.420 59.882 118.254 1.00 56.75 281 VAL A O 1
ATOM 2165 N N . THR A 1 282 ? -31.178 62.034 117.643 1.00 60.34 282 THR A N 1
ATOM 2166 C CA . THR A 1 282 ? -29.784 61.922 117.217 1.00 60.34 282 THR A CA 1
ATOM 2167 C C . THR A 1 282 ? -28.915 62.651 118.231 1.00 60.34 282 THR A C 1
ATOM 2169 O O . THR A 1 282 ? -29.048 63.866 118.390 1.00 60.34 282 THR A O 1
ATOM 2172 N N . GLN A 1 283 ? -28.040 61.909 118.911 1.00 57.12 283 GLN A N 1
ATOM 2173 C CA . GLN A 1 283 ? -26.973 62.476 119.734 1.00 57.12 283 GLN A CA 1
ATOM 2174 C C . GLN A 1 283 ? -25.632 62.295 119.035 1.00 57.12 283 GLN A C 1
ATOM 2176 O O . GLN A 1 283 ? -25.297 61.201 118.574 1.00 57.12 283 GLN A O 1
ATOM 2181 N N . THR A 1 284 ? -24.851 63.372 119.013 1.00 58.12 284 THR A N 1
ATOM 2182 C CA . THR A 1 284 ? -23.461 63.352 118.554 1.00 58.12 284 THR A CA 1
ATOM 2183 C C . THR A 1 284 ? -22.549 63.546 119.758 1.00 58.12 284 THR A C 1
ATOM 2185 O O . THR A 1 284 ? -22.531 64.609 120.382 1.00 58.12 284 THR A O 1
ATOM 2188 N N . VAL A 1 285 ? -21.801 62.497 120.102 1.00 60.03 285 VAL A N 1
ATOM 2189 C CA . VAL A 1 285 ? -20.863 62.482 121.232 1.00 60.03 285 VAL A CA 1
ATOM 2190 C C . VAL A 1 285 ? -19.443 62.455 120.668 1.00 60.03 285 VAL A C 1
ATOM 2192 O O . VAL A 1 285 ? -19.093 61.519 119.950 1.00 60.03 285 VAL A O 1
ATOM 2195 N N . MET A 1 286 ? -18.619 63.464 120.972 1.00 56.66 286 MET A N 1
ATOM 2196 C CA . MET A 1 286 ? -17.193 63.479 120.607 1.00 56.66 286 MET A CA 1
ATOM 2197 C C . MET A 1 286 ? -16.332 63.504 121.871 1.00 56.66 286 MET A C 1
ATOM 2199 O O . MET A 1 286 ? -16.530 64.338 122.747 1.00 56.66 286 MET A O 1
ATOM 2203 N N . ASN A 1 287 ? -15.373 62.577 121.972 1.00 56.81 287 ASN A N 1
ATOM 2204 C CA . ASN A 1 287 ? -14.443 62.430 123.105 1.00 56.81 287 ASN A CA 1
ATOM 2205 C C . ASN A 1 287 ? -15.113 62.381 124.491 1.00 56.81 287 ASN A C 1
ATOM 2207 O O . ASN A 1 287 ? -14.577 62.886 125.474 1.00 56.81 287 ASN A O 1
ATOM 2211 N N . GLY A 1 288 ? -16.281 61.742 124.573 1.00 67.31 288 GLY A N 1
ATOM 2212 C CA . GLY A 1 288 ? -16.956 61.480 125.843 1.00 67.31 288 GLY A CA 1
ATOM 2213 C C . GLY A 1 288 ? -17.786 62.638 126.403 1.00 67.31 288 GLY A C 1
ATOM 2214 O O . GLY A 1 288 ? -18.326 62.480 127.494 1.00 67.31 288 GLY A O 1
ATOM 2215 N N . SER A 1 289 ? -17.954 63.754 125.681 1.00 46.06 289 SER A N 1
ATOM 2216 C CA . SER A 1 289 ? -18.998 64.740 125.996 1.00 46.06 289 SER A CA 1
ATOM 2217 C C . SER A 1 289 ? -19.985 64.909 124.836 1.00 46.06 289 SER A C 1
ATOM 2219 O O . SER A 1 289 ? -19.635 64.787 123.658 1.00 46.06 289 SER A O 1
ATOM 2221 N N . VAL A 1 290 ? -21.259 65.103 125.187 1.00 63.66 290 VAL A N 1
ATOM 2222 C CA . VAL A 1 290 ? -22.360 65.289 124.234 1.00 63.66 290 VAL A CA 1
ATOM 2223 C C . VAL A 1 290 ? -22.304 66.732 123.746 1.00 63.66 290 VAL A C 1
ATOM 2225 O O . VAL A 1 290 ? -22.436 67.654 124.549 1.00 63.66 290 VAL A O 1
ATOM 2228 N N . VAL A 1 291 ? -22.043 66.916 122.450 1.00 62.38 291 VAL A N 1
ATOM 2229 C CA . VAL A 1 291 ? -21.797 68.243 121.860 1.00 62.38 291 VAL A CA 1
ATOM 2230 C C . VAL A 1 291 ? -23.071 68.846 121.270 1.00 62.38 291 VAL A C 1
ATOM 2232 O O . VAL A 1 291 ? -23.189 70.065 121.242 1.00 62.38 291 VAL A O 1
ATOM 2235 N N . ASP A 1 292 ? -24.041 68.027 120.853 1.00 54.81 292 ASP A N 1
ATOM 2236 C CA . ASP A 1 292 ? -25.364 68.529 120.474 1.00 54.81 292 ASP A CA 1
ATOM 2237 C C . ASP A 1 292 ? -26.431 67.422 120.522 1.00 54.81 292 ASP A C 1
ATOM 2239 O O . ASP A 1 292 ? -26.158 66.266 120.167 1.00 54.81 292 ASP A O 1
ATOM 2243 N N . GLU A 1 293 ? -27.646 67.779 120.949 1.00 61.56 293 GLU A N 1
ATOM 2244 C CA . GLU A 1 293 ? -28.810 66.889 120.999 1.00 61.56 293 GLU A CA 1
ATOM 2245 C C . GLU A 1 293 ? -29.991 67.531 120.268 1.00 61.56 293 GLU A C 1
ATOM 2247 O O . GLU A 1 293 ? -30.492 68.588 120.647 1.00 61.56 293 GLU A O 1
ATOM 2252 N N . SER A 1 294 ? -30.476 66.861 119.221 1.00 55.78 294 SER A N 1
ATOM 22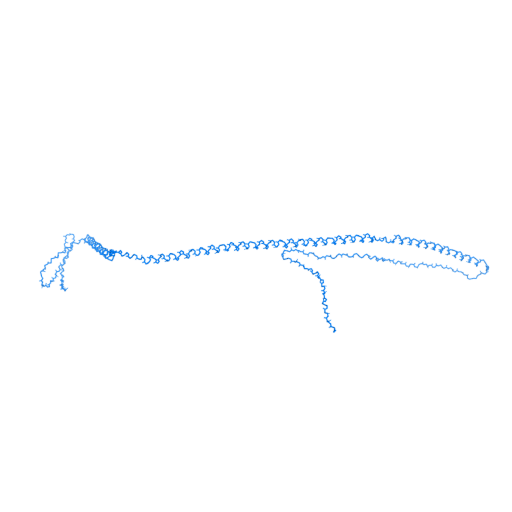53 C CA . SER A 1 294 ? -31.690 67.268 118.514 1.00 55.78 294 SER A CA 1
ATOM 2254 C C . SER A 1 294 ? -32.669 66.104 118.396 1.00 55.78 294 SER A C 1
ATOM 2256 O O . SER A 1 294 ? -32.317 64.987 118.013 1.00 55.78 294 SER A O 1
ATOM 2258 N N . SER A 1 295 ? -33.926 66.382 118.750 1.00 56.66 295 SER A N 1
ATOM 2259 C CA . SER A 1 295 ? -35.053 65.446 118.707 1.00 56.66 295 SER A CA 1
ATOM 2260 C C . SER A 1 295 ? -36.086 65.928 117.695 1.00 56.66 295 SER A C 1
ATOM 2262 O O . SER A 1 295 ? -36.594 67.041 117.830 1.00 56.66 295 SER A O 1
ATOM 2264 N N . LYS A 1 296 ? -36.462 65.079 116.732 1.00 51.97 296 LYS A N 1
ATOM 2265 C CA . LYS A 1 296 ? -37.555 65.367 115.789 1.00 51.97 296 LYS A CA 1
ATOM 2266 C C . LYS A 1 296 ? -38.578 64.229 115.825 1.00 51.97 296 LYS A C 1
ATOM 2268 O O . LYS A 1 296 ? -38.215 63.057 115.742 1.00 51.97 296 LYS A O 1
ATOM 2273 N N . MET A 1 297 ? -39.850 64.577 116.027 1.00 52.94 297 MET A N 1
ATOM 2274 C CA . MET A 1 297 ? -40.968 63.632 115.947 1.00 52.94 297 MET A CA 1
ATOM 2275 C C . MET A 1 297 ? -41.625 63.735 114.578 1.00 52.94 297 MET A C 1
ATOM 2277 O O . MET A 1 297 ? -41.964 64.835 114.145 1.00 52.94 297 MET A O 1
ATOM 2281 N N . GLU A 1 298 ? -41.837 62.593 113.936 1.00 53.78 298 GLU A N 1
ATOM 2282 C CA . GLU A 1 298 ? -42.567 62.483 112.677 1.00 53.78 298 GLU A CA 1
ATOM 2283 C C . GLU A 1 298 ? -43.747 61.520 112.876 1.00 53.78 298 GLU A C 1
ATOM 2285 O O . GLU A 1 298 ? -43.592 60.426 113.427 1.00 53.78 298 GLU A O 1
ATOM 2290 N N . GLN A 1 299 ? -44.952 61.973 112.520 1.00 53.97 299 GLN A N 1
ATOM 2291 C CA . GLN A 1 299 ? -46.189 61.201 112.651 1.00 53.97 299 GLN A CA 1
ATOM 2292 C C . GLN A 1 299 ? -46.568 60.650 111.278 1.00 53.97 299 GLN A C 1
ATOM 2294 O O . GLN A 1 299 ? -46.662 61.416 110.321 1.00 53.97 299 GLN A O 1
ATOM 2299 N N . ILE A 1 300 ? -46.792 59.340 111.183 1.00 58.09 300 ILE A N 1
ATOM 2300 C CA . ILE A 1 300 ? -47.226 58.679 109.948 1.00 58.09 300 ILE A CA 1
ATOM 2301 C C . ILE A 1 300 ? -48.528 57.932 110.253 1.00 58.09 300 ILE A C 1
ATOM 2303 O O . ILE A 1 300 ? -48.582 57.078 111.142 1.00 58.09 300 ILE A O 1
ATOM 2307 N N . GLU A 1 301 ? -49.594 58.280 109.535 1.00 51.25 301 GLU A N 1
ATOM 2308 C CA . GLU A 1 301 ? -50.919 57.666 109.651 1.00 51.25 301 GLU A CA 1
ATOM 2309 C C . GLU A 1 301 ? -51.147 56.755 108.431 1.00 51.25 301 GLU A C 1
ATOM 2311 O O . GLU A 1 301 ? -51.168 57.220 107.293 1.00 51.25 301 GLU A O 1
ATOM 2316 N N . GLU A 1 302 ? -51.269 55.442 108.650 1.00 50.22 302 GLU A N 1
ATOM 2317 C CA . GLU A 1 302 ? -51.533 54.457 107.590 1.00 50.22 302 GLU A CA 1
ATOM 2318 C C . GLU A 1 302 ? -53.008 54.020 107.648 1.00 50.22 302 GLU A C 1
ATOM 2320 O O . GLU A 1 302 ? -53.480 53.531 108.676 1.00 50.22 302 GLU A O 1
ATOM 2325 N N . SER A 1 303 ? -53.742 54.164 106.537 1.00 39.03 303 SER A N 1
ATOM 2326 C CA . SER A 1 303 ? -55.077 53.573 106.355 1.00 39.03 303 SER A CA 1
ATOM 2327 C C . SER A 1 303 ? -54.961 52.311 105.495 1.00 39.03 303 SER A C 1
ATOM 2329 O O . SER A 1 303 ? -54.378 52.345 104.414 1.00 39.03 303 SER A O 1
ATOM 2331 N N . LYS A 1 304 ? -55.458 51.175 105.997 1.00 45.78 304 LYS A N 1
ATOM 2332 C CA . LYS A 1 304 ? -55.460 49.887 105.286 1.00 45.78 304 LYS A CA 1
ATOM 2333 C C . LYS A 1 304 ? -56.823 49.690 104.613 1.00 45.78 304 LYS A C 1
ATOM 2335 O O . LYS A 1 304 ? -57.819 49.532 105.315 1.00 45.78 304 LYS A O 1
ATOM 2340 N N . THR A 1 305 ? -56.846 49.704 103.283 1.00 35.75 305 THR A N 1
ATOM 2341 C CA . THR A 1 305 ? -57.846 49.011 102.448 1.00 35.75 305 THR A CA 1
ATOM 2342 C C . THR A 1 305 ? -57.264 47.695 101.974 1.00 35.75 305 THR A C 1
ATOM 2344 O O . THR A 1 305 ? -56.067 47.719 101.603 1.00 35.75 305 THR A O 1
#

Radius of gyration: 84.55 Å; chains: 1; bounding box: 133×79×228 Å

pLDDT: mean 71.96, std 23.95, range [34.16, 98.62]

Sequence (305 aa):
MASTFSLRSYSVRHPSFSSMSLRNSSGSGGRSRSKAPVSSLSSASTLSLTRSLSVGNGLNVLGTLSSLNGMGVGASDSETMKGLNDQLSNYLDKVRSLERSNDELERKIKQLMLERAPKGHDIEGMMAQAHAIGEKVRKKTLENARIILEIDNAKLAADDFRVKKAKSELVQIIATLRGDLNILKEELYFLKKNHDEMGSMKARMNNEQVNVEVDAAQGPDLKAIMAELRIQYEGIARKNKKDSEIWYLKKVSEKSGMVMMTISAELKEPGVRTMKIVKVVTQTVMNGSVVDESSKMEQIEESKT

Secondary structure (DSSP, 8-state):
-----------------------------------PPPPP--------------------------S-----TTTHHHHHHHHHHHHHHHHHHHHHHHHHHHHHHHHHHHHHHHHSS-----HHHHHHHHHHHHHHHHHHHHHHHHHHHHHHHHHHHHHHHHHHHHHHHHHHHHHHHHHHHHHHHHHHHHHHHHHHHHHHHHHHHHHT-------------HHHHHHHHHHHHHHHHHHHHHHHHHHHHHHHHHHHT------------SSS--EEEEEEEEEEEETTEEEEEEEEEEEEE----

Foldseek 3Di:
DDDDDDDDDDDPDDDDDDDDDDDDDDDDDDDDDDDDDDDDDDPDDDDDDDDDDDDDDDDDDDDDDDDDDDDDPPVVVVVVVVVVVVVVVVVVVVVVVVVVVVVVVVVVVVVCCVVVVPPDDPVVVVVVVVVVVVVVVVVVVVVVVVVVVVVVVVVVVVVVVVVVVVVVVVVVVVVVVVVVVVVVVVVVVVVVVVVVVVVVVVVVVVVVPPPPPPVPPPPDPVVVVVVVVVVVVVVVVVVVVVVVVVVVVVVCCVVVVDDDDDDDDDDDDDDDWDKDKDKDWDWDDDPHHTPDIDIDIDIDTDDDD